Protein AF-A0A5E7WBK1-F1 (afdb_monomer_lite)

Sequence (244 aa):
MSELDLNQTSEKQAATFMGWGKLGALALAVSAPMFYLNGRAYHEGYLSYLKLEPSMFPLPATEYIGATAIGWFRVIVGWITNTFDSLGRNWLLAILSVFVLSLILGFAGFMSDRSGAHNKRNQKPKKSKGRTFFRSWQRAGLFLFIGSYGTFTILFLISALLALLIMPFRDAGREMARLDVKQGFIDAPVVTLKLPGSDEATEFRIIQCADKFCGLFANGRAHTVPVSAVTWAVSGIAGVKPGE

Structure (mmCIF, N/CA/C/O backbone):
data_AF-A0A5E7WBK1-F1
#
_entry.id   AF-A0A5E7WBK1-F1
#
loop_
_atom_site.group_PDB
_atom_site.id
_atom_site.type_symbol
_atom_site.label_atom_id
_atom_site.label_alt_id
_atom_site.label_comp_id
_atom_site.label_asym_id
_atom_site.label_entity_id
_atom_site.label_seq_id
_atom_site.pdbx_PDB_ins_code
_atom_site.Cartn_x
_atom_site.Cartn_y
_atom_site.Cartn_z
_atom_site.occupancy
_atom_site.B_iso_or_equiv
_atom_site.auth_seq_id
_atom_site.auth_comp_id
_atom_site.auth_asym_id
_atom_site.auth_atom_id
_atom_site.pdbx_PDB_model_num
ATOM 1 N N . MET A 1 1 ? -14.890 28.610 -48.489 1.00 55.47 1 MET A N 1
ATOM 2 C CA . MET A 1 1 ? -14.201 27.500 -47.799 1.00 55.47 1 MET A CA 1
ATOM 3 C C . MET A 1 1 ? -14.813 26.221 -48.346 1.00 55.47 1 MET A C 1
ATOM 5 O O . MET A 1 1 ? -16.032 26.120 -48.301 1.00 55.47 1 MET A O 1
ATOM 9 N N . SER A 1 2 ? -14.033 25.375 -49.025 1.00 68.44 2 SER A N 1
ATOM 10 C CA . SER A 1 2 ? -14.572 24.252 -49.812 1.00 68.44 2 SER A CA 1
ATOM 11 C C . SER A 1 2 ? -14.904 23.046 -48.918 1.00 68.44 2 SER A C 1
ATOM 13 O O . SER A 1 2 ? -14.244 22.856 -47.898 1.00 68.44 2 SER A O 1
ATOM 15 N N . GLU A 1 3 ? -15.900 22.222 -49.276 1.00 66.06 3 GLU A N 1
ATOM 16 C CA . GLU A 1 3 ? -16.235 20.971 -48.550 1.00 66.06 3 GLU A CA 1
ATOM 17 C C . GLU A 1 3 ? -15.021 20.043 -48.374 1.00 66.06 3 GLU A C 1
ATOM 19 O O . GLU A 1 3 ? -14.904 19.331 -47.376 1.00 66.06 3 GLU A O 1
ATOM 24 N N . LEU A 1 4 ? -14.085 20.097 -49.323 1.00 63.56 4 LEU A N 1
ATOM 25 C CA . LEU A 1 4 ? -12.837 19.342 -49.305 1.00 63.56 4 LEU A CA 1
ATOM 26 C C . LEU A 1 4 ? -11.928 19.755 -48.138 1.00 63.56 4 LEU A C 1
ATOM 28 O O . LEU A 1 4 ? -11.393 18.882 -47.459 1.00 63.56 4 LEU A O 1
ATOM 32 N N . ASP A 1 5 ? -11.822 21.053 -47.838 1.00 61.03 5 ASP A N 1
ATOM 33 C CA . ASP A 1 5 ? -11.024 21.553 -46.706 1.00 61.03 5 ASP A CA 1
ATOM 34 C C . ASP A 1 5 ? -11.636 21.167 -45.350 1.00 61.03 5 ASP A C 1
ATOM 36 O O . ASP A 1 5 ? -10.914 20.927 -44.377 1.00 61.03 5 ASP A O 1
ATOM 40 N N . LEU A 1 6 ? -12.969 21.086 -45.287 1.00 64.00 6 LEU A N 1
ATOM 41 C CA . LEU A 1 6 ? -13.732 20.764 -44.078 1.00 64.00 6 LEU A CA 1
ATOM 42 C C . LEU A 1 6 ? -13.633 19.269 -43.727 1.00 64.00 6 LEU A C 1
ATOM 44 O O . LEU A 1 6 ? -13.418 18.910 -42.568 1.00 64.00 6 LEU A O 1
ATOM 48 N N . ASN A 1 7 ? -13.674 18.393 -44.736 1.00 66.44 7 ASN A N 1
ATOM 49 C CA . ASN A 1 7 ? -13.436 16.959 -44.545 1.00 66.44 7 ASN A CA 1
ATOM 50 C C . ASN A 1 7 ? -11.979 16.658 -44.169 1.00 66.44 7 ASN A C 1
ATOM 52 O O . ASN A 1 7 ? -11.729 15.857 -43.269 1.00 66.44 7 ASN A O 1
ATOM 56 N N . GLN A 1 8 ? -11.009 17.350 -44.774 1.00 66.00 8 GLN A N 1
ATOM 57 C CA . GLN A 1 8 ? -9.590 17.125 -44.480 1.00 66.00 8 GLN A CA 1
ATOM 58 C C . GLN A 1 8 ? -9.181 17.593 -43.072 1.00 66.00 8 GLN A C 1
ATOM 60 O O . GLN A 1 8 ? -8.276 17.020 -42.458 1.00 66.00 8 GLN A O 1
ATOM 65 N N . THR A 1 9 ? -9.833 18.633 -42.540 1.00 68.56 9 THR A N 1
ATOM 66 C CA . THR A 1 9 ? -9.625 19.088 -41.154 1.00 68.56 9 THR A CA 1
ATOM 67 C C . THR A 1 9 ? -10.294 18.163 -40.138 1.00 68.56 9 THR A C 1
ATOM 69 O O . THR A 1 9 ? -9.674 17.854 -39.118 1.00 68.56 9 THR A O 1
ATOM 72 N N . SER A 1 10 ? -11.487 17.644 -40.447 1.00 69.38 10 SER A N 1
ATOM 73 C CA . SER A 1 10 ? -12.189 16.642 -39.631 1.00 69.38 10 SER A CA 1
ATOM 74 C C . SER A 1 10 ? -11.407 15.325 -39.512 1.00 69.38 10 SER A C 1
ATOM 76 O O . SER A 1 10 ? -11.164 14.847 -38.401 1.00 69.38 10 SER A O 1
ATOM 78 N N . GLU A 1 11 ? -10.895 14.782 -40.623 1.00 68.38 11 GLU A N 1
ATOM 79 C CA . GLU A 1 11 ? -10.081 13.556 -40.606 1.00 68.38 11 GLU A CA 1
ATOM 80 C C . GLU A 1 11 ? -8.778 13.723 -39.813 1.00 68.38 11 GLU A C 1
ATOM 82 O O . GLU A 1 11 ? -8.388 12.834 -39.050 1.00 68.38 11 GLU A O 1
ATOM 87 N N . LYS A 1 12 ? -8.111 14.881 -39.924 1.00 68.00 12 LYS A N 1
ATOM 88 C CA . LYS A 1 12 ? -6.903 15.179 -39.137 1.00 68.00 12 LYS A CA 1
ATOM 89 C C . LYS A 1 12 ? -7.203 15.313 -37.643 1.00 68.00 12 LYS A C 1
ATOM 91 O O . LYS A 1 12 ? -6.423 14.813 -36.828 1.00 68.00 12 LYS A O 1
ATOM 96 N N . GLN A 1 13 ? -8.316 15.943 -37.262 1.00 67.19 13 GLN A N 1
ATOM 97 C CA . GLN A 1 13 ? -8.747 16.009 -35.860 1.00 67.19 13 GLN A CA 1
ATOM 98 C C . GLN A 1 13 ? -9.101 14.623 -35.307 1.00 67.19 13 GLN A C 1
ATOM 100 O O . GLN A 1 13 ? -8.651 14.284 -34.212 1.00 67.19 13 GLN A O 1
ATOM 105 N N . ALA A 1 14 ? -9.815 13.793 -36.072 1.00 61.94 14 ALA A N 1
ATOM 106 C CA . ALA A 1 14 ? -10.166 12.429 -35.679 1.00 61.94 14 ALA A CA 1
ATOM 107 C C . ALA A 1 14 ? -8.926 11.528 -35.525 1.00 61.94 14 ALA A C 1
ATOM 109 O O . ALA A 1 14 ? -8.803 10.807 -34.533 1.00 61.94 14 ALA A O 1
ATOM 110 N N . ALA A 1 15 ? -7.961 11.615 -36.448 1.00 65.12 15 ALA A N 1
ATOM 111 C CA . ALA A 1 15 ? -6.699 10.878 -36.363 1.00 65.12 15 ALA A CA 1
ATOM 112 C C . ALA A 1 15 ? -5.850 11.313 -35.156 1.00 65.12 15 ALA A C 1
ATOM 114 O O . ALA A 1 15 ? -5.261 10.473 -34.472 1.00 65.12 15 ALA A O 1
ATOM 115 N N . THR A 1 16 ? -5.832 12.615 -34.852 1.00 67.88 16 THR A N 1
ATOM 116 C CA . THR A 1 16 ? -5.133 13.152 -33.678 1.00 67.88 16 THR A CA 1
ATOM 117 C C . THR A 1 16 ? -5.808 12.665 -32.395 1.00 67.88 16 THR A C 1
ATOM 119 O O . THR A 1 16 ? -5.143 12.081 -31.545 1.00 67.88 16 THR A O 1
ATOM 122 N N . PHE A 1 17 ? -7.133 12.786 -32.277 1.00 67.06 17 PHE A N 1
ATOM 123 C CA . PHE A 1 17 ? -7.889 12.312 -31.113 1.00 67.06 17 PHE A CA 1
ATOM 124 C C . PHE A 1 17 ? -7.725 10.801 -30.883 1.00 67.06 17 PHE A C 1
ATOM 126 O O . PHE A 1 17 ? -7.477 10.363 -29.759 1.00 67.06 17 PHE A O 1
ATOM 133 N N . MET A 1 18 ? -7.760 9.996 -31.950 1.00 69.38 18 MET A N 1
ATOM 134 C CA . MET A 1 18 ? -7.515 8.553 -31.870 1.00 69.38 18 MET A CA 1
ATOM 135 C C . MET A 1 18 ? -6.066 8.233 -31.450 1.00 69.38 18 MET A C 1
ATOM 137 O O . MET A 1 18 ? -5.836 7.263 -30.725 1.00 69.38 18 MET A O 1
ATOM 141 N N . GLY A 1 19 ? -5.088 9.057 -31.844 1.00 72.00 19 GLY A N 1
ATOM 142 C CA . GLY A 1 19 ? -3.700 8.969 -31.378 1.00 72.00 19 GLY A CA 1
ATOM 143 C C . GLY A 1 19 ? -3.550 9.249 -29.879 1.00 72.00 19 GLY A C 1
ATOM 144 O O . GLY A 1 19 ? -2.912 8.471 -29.168 1.00 72.00 19 GLY A O 1
ATOM 145 N N . TRP A 1 20 ? -4.202 10.300 -29.374 1.00 74.44 20 TRP A N 1
ATOM 146 C CA . TRP A 1 20 ? -4.232 10.625 -27.942 1.00 74.44 20 TRP A CA 1
ATOM 147 C C . TRP A 1 20 ? -4.966 9.560 -27.120 1.00 74.44 20 TRP A C 1
ATOM 149 O O . TRP A 1 20 ? -4.493 9.185 -26.049 1.00 74.44 20 TRP A O 1
ATOM 159 N N . GLY A 1 21 ? -6.063 9.001 -27.640 1.00 76.44 21 GLY A N 1
ATOM 160 C CA . GLY A 1 21 ? -6.780 7.894 -27.001 1.00 76.44 21 GLY A CA 1
ATOM 161 C C . GLY A 1 21 ? -5.917 6.636 -26.848 1.00 76.44 21 GLY A C 1
ATOM 162 O O . GLY A 1 21 ? -5.901 6.021 -25.783 1.00 76.44 21 GLY A O 1
ATOM 163 N N . LYS A 1 22 ? -5.125 6.287 -27.872 1.00 78.25 22 LYS A N 1
ATOM 164 C CA . LYS A 1 22 ? -4.173 5.163 -27.810 1.00 78.25 22 LYS A CA 1
ATOM 165 C C . LYS A 1 22 ? -3.039 5.413 -26.813 1.00 78.25 22 LYS A C 1
ATOM 167 O O . LYS A 1 22 ? -2.678 4.500 -26.075 1.00 78.25 22 LYS A O 1
ATOM 172 N N . LEU A 1 23 ? -2.505 6.636 -26.759 1.00 76.81 23 LEU A N 1
ATOM 173 C CA . LEU A 1 23 ? -1.488 7.021 -25.772 1.00 76.81 23 LEU A CA 1
ATOM 174 C C . LEU A 1 23 ? -2.037 6.984 -24.340 1.00 76.81 23 LEU A C 1
ATOM 176 O O . LEU A 1 23 ? -1.366 6.471 -23.449 1.00 76.81 23 LEU A O 1
ATOM 180 N N . GLY A 1 24 ? -3.267 7.455 -24.126 1.00 77.06 24 GLY A N 1
ATOM 181 C CA . GLY A 1 24 ? -3.947 7.374 -22.833 1.00 77.06 24 GLY A CA 1
ATOM 182 C C . GLY A 1 24 ? -4.186 5.930 -22.388 1.00 77.06 24 GLY A C 1
ATOM 183 O O . GLY A 1 24 ? -3.869 5.574 -21.256 1.00 77.06 24 GLY A O 1
ATOM 184 N N . ALA A 1 25 ? -4.662 5.067 -23.291 1.00 80.38 25 ALA A N 1
ATOM 185 C CA . ALA A 1 25 ? -4.849 3.645 -23.006 1.00 80.38 25 ALA A CA 1
ATOM 186 C C . ALA A 1 25 ? -3.523 2.939 -22.676 1.00 80.38 25 ALA A C 1
ATOM 188 O O . ALA A 1 25 ? -3.465 2.151 -21.734 1.00 80.38 25 ALA A O 1
ATOM 189 N N . LEU A 1 26 ? -2.444 3.255 -23.400 1.00 75.94 26 LEU A N 1
ATOM 190 C CA . LEU A 1 26 ? -1.109 2.730 -23.111 1.00 75.94 26 LEU A CA 1
ATOM 191 C C . LEU A 1 26 ? -0.600 3.206 -21.743 1.00 75.94 26 LEU A C 1
ATOM 193 O O . LEU A 1 26 ? -0.095 2.403 -20.962 1.00 75.94 26 LEU A O 1
ATOM 197 N N . ALA A 1 27 ? -0.774 4.490 -21.422 1.00 75.38 27 ALA A N 1
ATOM 198 C CA . ALA A 1 27 ? -0.400 5.042 -20.124 1.00 75.38 27 ALA A CA 1
ATOM 199 C C . ALA A 1 27 ? -1.183 4.380 -18.977 1.00 75.38 27 ALA A C 1
ATOM 201 O O . ALA A 1 27 ? -0.601 4.050 -17.944 1.00 75.38 27 ALA A O 1
ATOM 202 N N . LEU A 1 28 ? -2.477 4.110 -19.165 1.00 76.94 28 LEU A N 1
ATOM 203 C CA . LEU A 1 28 ? -3.294 3.377 -18.194 1.00 76.94 28 LEU A CA 1
ATOM 204 C C . LEU A 1 28 ? -2.843 1.921 -18.046 1.00 76.94 28 LEU A C 1
ATOM 206 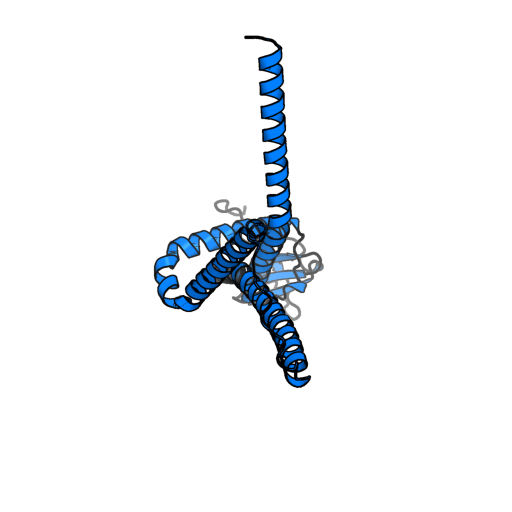O O . LEU A 1 28 ? -2.689 1.441 -16.927 1.00 76.94 28 LEU A O 1
ATOM 210 N N . ALA A 1 29 ? -2.557 1.235 -19.153 1.00 80.56 29 ALA A N 1
ATOM 211 C CA . ALA A 1 29 ? -2.098 -0.152 -19.130 1.00 80.56 29 ALA A CA 1
ATOM 212 C C . ALA A 1 29 ? -0.751 -0.313 -18.404 1.00 80.56 29 ALA A C 1
ATOM 214 O O . ALA A 1 29 ? -0.556 -1.279 -17.670 1.00 80.56 29 ALA A O 1
ATOM 215 N N . VAL A 1 30 ? 0.164 0.646 -18.570 1.00 78.31 30 VAL A N 1
ATOM 216 C CA . VAL A 1 30 ? 1.472 0.641 -17.892 1.00 78.31 30 VAL A CA 1
ATOM 217 C C . VAL A 1 30 ? 1.363 1.101 -16.435 1.00 78.31 30 VAL A C 1
ATOM 219 O O . VAL A 1 30 ? 2.095 0.610 -15.577 1.00 78.31 30 VAL A O 1
ATOM 222 N N . SER A 1 31 ? 0.448 2.021 -16.124 1.00 80.25 31 SER A N 1
ATOM 223 C CA . SER A 1 31 ? 0.288 2.541 -14.762 1.00 80.25 31 SER A CA 1
ATOM 224 C C . SER A 1 31 ? -0.534 1.627 -13.855 1.00 80.25 31 SER A C 1
ATOM 226 O O . SER A 1 31 ? -0.247 1.575 -12.664 1.00 80.25 31 SER A O 1
ATOM 228 N N . ALA A 1 32 ? -1.489 0.849 -14.369 1.00 83.00 32 ALA A N 1
ATOM 229 C CA . ALA A 1 32 ? -2.334 -0.013 -13.536 1.00 83.00 32 ALA A CA 1
ATOM 230 C C . ALA A 1 32 ? -1.541 -1.004 -12.647 1.00 83.00 32 ALA A C 1
ATOM 232 O O . ALA A 1 32 ? -1.808 -1.044 -11.442 1.00 83.00 32 ALA A O 1
ATOM 233 N N . PRO A 1 33 ? -0.520 -1.735 -13.147 1.00 85.12 33 PRO A N 1
ATOM 234 C CA . PRO A 1 33 ? 0.321 -2.582 -12.296 1.00 85.12 33 PRO A CA 1
ATOM 235 C C . PRO A 1 33 ? 1.062 -1.791 -11.214 1.00 85.12 33 PRO A C 1
ATOM 237 O O . PRO A 1 33 ? 1.187 -2.250 -10.082 1.00 85.12 33 PRO A O 1
ATOM 240 N N . MET A 1 34 ? 1.521 -0.583 -11.544 1.00 84.62 34 MET A N 1
ATOM 241 C CA . MET A 1 34 ? 2.225 0.298 -10.608 1.00 84.62 34 MET A CA 1
ATOM 242 C C . MET A 1 34 ? 1.286 0.787 -9.511 1.00 84.62 34 MET A C 1
ATOM 244 O O . MET A 1 34 ? 1.641 0.774 -8.336 1.00 84.62 34 MET A O 1
ATOM 248 N N . PHE A 1 35 ? 0.060 1.159 -9.882 1.00 85.62 35 PHE A N 1
ATOM 249 C CA . PHE A 1 35 ? -0.962 1.546 -8.924 1.00 85.62 35 PHE A CA 1
ATOM 250 C C . PHE A 1 35 ? -1.278 0.394 -7.980 1.00 85.62 35 PHE A C 1
ATOM 252 O O . PHE A 1 35 ? -1.274 0.597 -6.772 1.00 85.62 35 PHE A O 1
ATOM 259 N N . TYR A 1 36 ? -1.474 -0.813 -8.504 1.00 89.00 36 TYR A N 1
ATOM 260 C CA . TYR A 1 36 ? -1.705 -1.994 -7.680 1.00 89.00 36 TYR A CA 1
ATOM 261 C C . TYR A 1 36 ? -0.549 -2.259 -6.702 1.00 89.00 36 TYR A C 1
ATOM 263 O O . TYR A 1 36 ? -0.781 -2.427 -5.505 1.00 89.00 36 TYR A O 1
ATOM 271 N N . LEU A 1 37 ? 0.699 -2.254 -7.186 1.00 89.50 37 LEU A N 1
ATOM 272 C CA . LEU A 1 37 ? 1.878 -2.496 -6.348 1.00 89.50 37 LEU A CA 1
ATOM 273 C C . LEU A 1 37 ? 2.032 -1.442 -5.250 1.00 89.50 37 LEU A C 1
ATOM 275 O O . LEU A 1 37 ? 2.311 -1.798 -4.109 1.00 89.50 37 LEU A O 1
ATOM 279 N N . ASN A 1 38 ? 1.807 -0.170 -5.570 1.00 90.94 38 ASN A N 1
ATOM 280 C CA . ASN A 1 38 ? 1.922 0.923 -4.609 1.00 90.94 38 ASN A CA 1
ATOM 281 C C . ASN A 1 38 ? 0.853 0.839 -3.512 1.00 90.94 38 ASN A C 1
ATOM 283 O O . ASN A 1 38 ? 1.167 1.001 -2.334 1.00 90.94 38 ASN A O 1
ATOM 287 N N . GLY A 1 39 ? -0.395 0.537 -3.877 1.00 89.38 39 GLY A N 1
ATOM 288 C CA . GLY A 1 39 ? -1.492 0.369 -2.919 1.00 89.38 39 GLY A CA 1
ATOM 289 C C . GLY A 1 39 ? -1.283 -0.839 -2.028 1.00 89.38 39 GLY A C 1
ATOM 290 O O . GLY A 1 39 ? -1.447 -0.756 -0.811 1.00 89.38 39 GLY A O 1
ATOM 291 N N . ARG A 1 40 ? -0.825 -1.945 -2.618 1.00 92.56 40 ARG A N 1
ATOM 292 C CA . ARG A 1 40 ? -0.436 -3.138 -1.870 1.00 92.56 40 ARG A CA 1
ATOM 293 C C . ARG A 1 40 ? 0.713 -2.854 -0.907 1.00 92.56 40 ARG A C 1
ATOM 295 O O . ARG A 1 40 ? 0.634 -3.247 0.250 1.00 92.56 40 ARG A O 1
ATOM 302 N N . ALA A 1 41 ? 1.745 -2.145 -1.350 1.00 92.19 41 ALA A N 1
ATOM 303 C CA . ALA A 1 41 ? 2.882 -1.776 -0.513 1.00 92.19 41 ALA A CA 1
ATOM 304 C C . ALA A 1 41 ? 2.473 -0.883 0.661 1.00 92.19 41 ALA A C 1
ATOM 306 O O . ALA A 1 41 ? 2.924 -1.104 1.785 1.00 92.19 41 ALA A O 1
ATOM 307 N N . TYR A 1 42 ? 1.604 0.099 0.407 1.00 93.25 42 TYR A N 1
ATOM 308 C CA . TYR A 1 42 ? 1.024 0.953 1.439 1.00 93.25 42 TYR A CA 1
ATOM 309 C C . TYR A 1 42 ? 0.255 0.129 2.476 1.00 93.25 42 TYR A C 1
ATOM 311 O O . TYR A 1 42 ? 0.525 0.233 3.672 1.00 93.25 42 TYR A O 1
ATOM 319 N N . HIS A 1 43 ? -0.633 -0.749 2.009 1.00 94.25 43 HIS A N 1
ATOM 320 C CA . HIS A 1 43 ? -1.439 -1.632 2.850 1.00 94.25 43 HIS A CA 1
ATOM 321 C C . HIS A 1 43 ? -0.592 -2.587 3.704 1.00 94.25 43 HIS A C 1
ATOM 323 O O . HIS A 1 43 ? -0.731 -2.653 4.925 1.00 94.25 43 HIS A O 1
ATOM 329 N N . GLU A 1 44 ? 0.361 -3.286 3.085 1.00 93.75 44 GLU A N 1
ATOM 330 C CA . GLU A 1 44 ? 1.292 -4.171 3.793 1.00 93.75 44 GLU A CA 1
ATOM 331 C C . GLU A 1 44 ? 2.160 -3.390 4.791 1.00 93.75 44 GLU A C 1
ATOM 333 O O . GLU A 1 44 ? 2.446 -3.871 5.887 1.00 93.75 44 GLU A O 1
ATOM 338 N N . GLY A 1 45 ? 2.567 -2.167 4.438 1.00 92.06 45 GLY A N 1
ATOM 339 C CA . GLY A 1 45 ? 3.256 -1.245 5.334 1.00 92.06 45 GLY A CA 1
ATOM 340 C C . GLY A 1 45 ? 2.441 -0.953 6.590 1.00 92.06 45 GLY A C 1
ATOM 341 O O . GLY A 1 45 ? 2.951 -1.146 7.697 1.00 92.06 45 GLY A O 1
ATOM 342 N N . TYR A 1 46 ? 1.176 -0.576 6.407 1.00 94.62 46 TYR A N 1
ATOM 343 C CA . TYR A 1 46 ? 0.222 -0.288 7.475 1.00 94.62 46 TYR A CA 1
ATOM 344 C C . TYR A 1 46 ? 0.057 -1.474 8.437 1.00 94.62 46 TYR A C 1
ATOM 346 O O . TYR A 1 46 ? 0.336 -1.355 9.633 1.00 94.62 46 TYR A O 1
ATOM 354 N N . LEU A 1 47 ? -0.276 -2.659 7.914 1.00 94.44 47 LEU A N 1
ATOM 355 C CA . LEU A 1 47 ? -0.451 -3.870 8.727 1.00 94.44 47 LEU A CA 1
ATOM 356 C C . LEU A 1 47 ? 0.847 -4.321 9.410 1.00 94.44 47 LEU A C 1
ATOM 358 O O . LEU A 1 47 ? 0.828 -4.735 10.572 1.00 94.44 47 LEU A O 1
ATOM 362 N N . SER A 1 48 ? 1.996 -4.176 8.736 1.00 93.94 48 SER A N 1
ATOM 363 C CA . SER A 1 48 ? 3.294 -4.569 9.300 1.00 93.94 48 SER A CA 1
ATOM 364 C C . SER A 1 48 ? 3.671 -3.776 10.552 1.00 93.94 48 SER A C 1
ATOM 366 O O . SER A 1 48 ? 4.344 -4.312 11.438 1.00 93.94 48 SER A O 1
ATOM 368 N N . TYR A 1 49 ? 3.241 -2.513 10.643 1.00 93.75 49 TYR A N 1
ATOM 369 C CA . TYR A 1 49 ? 3.442 -1.697 11.839 1.00 93.75 49 TYR A CA 1
ATOM 370 C C . TYR A 1 49 ? 2.635 -2.243 13.021 1.00 93.75 49 TYR A C 1
ATOM 372 O O . TYR A 1 49 ? 3.162 -2.377 14.124 1.00 93.75 49 TYR A O 1
ATOM 380 N N . LEU A 1 50 ? 1.392 -2.651 12.760 1.00 93.56 50 LEU A N 1
ATOM 381 C CA . LEU A 1 50 ? 0.462 -3.214 13.741 1.00 93.56 50 LEU A CA 1
ATOM 382 C C . LEU A 1 50 ? 0.772 -4.672 14.112 1.00 93.56 50 LEU A C 1
ATOM 384 O O . LEU A 1 50 ? 0.068 -5.251 14.932 1.00 93.56 50 LEU A O 1
ATOM 388 N N . LYS A 1 51 ? 1.822 -5.269 13.527 1.00 93.88 51 LYS A N 1
ATOM 389 C CA . LYS A 1 51 ? 2.163 -6.697 13.668 1.00 93.88 51 LYS A CA 1
ATOM 390 C C . LYS A 1 51 ? 1.026 -7.630 13.234 1.00 93.88 51 LYS A C 1
ATOM 392 O O . LYS A 1 51 ? 0.946 -8.761 13.704 1.00 93.88 51 LYS A O 1
ATOM 397 N N . LEU A 1 52 ? 0.176 -7.160 12.323 1.00 92.56 52 LEU A N 1
ATOM 398 C CA . LEU A 1 52 ? -0.845 -7.967 11.672 1.00 92.56 52 LEU A CA 1
ATOM 399 C C . LEU A 1 52 ? -0.245 -8.613 10.424 1.00 92.56 52 LEU A C 1
ATOM 401 O O . LEU A 1 52 ? 0.456 -7.959 9.650 1.00 92.56 52 LEU A O 1
ATOM 405 N N . GLU A 1 53 ? -0.516 -9.900 10.237 1.00 92.31 53 GLU A N 1
ATOM 406 C CA . GLU A 1 53 ? -0.012 -10.656 9.096 1.00 92.31 53 GLU A CA 1
ATOM 407 C C . GLU A 1 53 ? -0.790 -10.251 7.828 1.00 92.31 53 GLU A C 1
ATOM 409 O O . GLU A 1 53 ? -1.999 -10.491 7.763 1.00 92.31 53 GLU A O 1
ATOM 414 N N . PRO A 1 54 ? -0.152 -9.663 6.795 1.00 89.56 54 PRO A N 1
ATOM 415 C CA . PRO A 1 54 ? -0.882 -9.126 5.643 1.00 89.56 54 PRO A CA 1
ATOM 416 C C . PRO A 1 54 ? -1.680 -10.174 4.864 1.00 89.56 54 PRO A C 1
ATOM 418 O O . PRO A 1 54 ? -2.709 -9.858 4.273 1.00 89.56 54 PRO A O 1
ATOM 421 N N . SER A 1 55 ? -1.237 -11.434 4.890 1.00 89.50 55 SER A N 1
ATOM 422 C CA . SER A 1 55 ? -1.938 -12.543 4.234 1.00 89.50 55 SER A CA 1
ATOM 423 C C . SER A 1 55 ? -3.288 -12.886 4.878 1.00 89.50 55 SER A C 1
ATOM 425 O O . SER A 1 55 ? -4.131 -13.490 4.218 1.00 89.50 55 SER A O 1
ATOM 427 N N . MET A 1 56 ? -3.523 -12.480 6.133 1.00 89.56 56 MET A N 1
ATOM 428 C CA . MET A 1 56 ? -4.818 -12.636 6.807 1.00 89.56 56 MET A CA 1
ATOM 429 C C . MET A 1 56 ? -5.830 -11.558 6.402 1.00 89.56 56 MET A C 1
ATOM 431 O O . MET A 1 56 ? -7.030 -11.765 6.575 1.00 89.56 56 MET A O 1
ATOM 435 N N . PHE A 1 57 ? -5.351 -10.443 5.838 1.00 92.50 57 PHE A N 1
ATOM 436 C CA . PHE A 1 57 ? -6.154 -9.277 5.467 1.00 92.50 57 PHE A CA 1
ATOM 437 C C . PHE A 1 57 ? -5.913 -8.860 4.004 1.00 92.50 57 PHE A C 1
ATOM 439 O O . PHE A 1 57 ? -5.440 -7.744 3.742 1.00 92.50 57 PHE A O 1
ATOM 446 N N . PRO A 1 58 ? -6.181 -9.754 3.030 1.00 89.56 58 PRO A N 1
ATOM 447 C CA . PRO A 1 58 ? -6.066 -9.406 1.622 1.00 89.56 58 PRO A CA 1
ATOM 448 C C . PRO A 1 58 ? -7.139 -8.380 1.251 1.00 89.56 58 PRO A C 1
ATOM 450 O O . PRO A 1 58 ? -8.294 -8.521 1.646 1.00 89.56 58 PRO A O 1
ATOM 453 N N . LEU A 1 59 ? -6.763 -7.376 0.459 1.00 86.75 59 LEU A N 1
ATOM 454 C CA . LEU A 1 59 ? -7.729 -6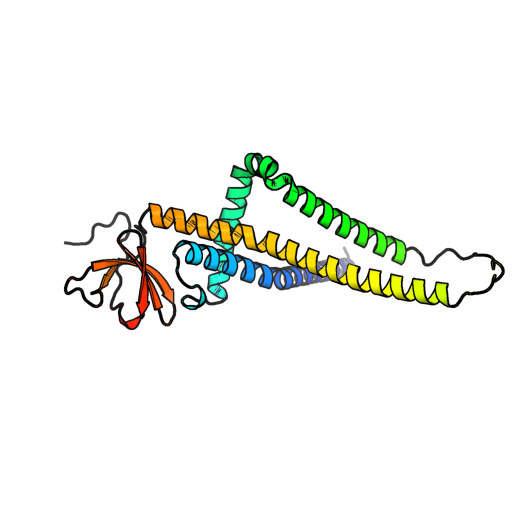.452 -0.128 1.00 86.75 59 LEU A CA 1
ATOM 455 C C . LEU A 1 59 ? -8.077 -6.883 -1.556 1.00 86.75 59 LEU A C 1
ATOM 457 O O . LEU A 1 59 ? -7.211 -7.403 -2.271 1.00 86.75 59 LEU A O 1
ATOM 461 N N . PRO A 1 60 ? -9.313 -6.643 -2.021 1.00 86.19 60 PRO A N 1
ATOM 462 C CA . PRO A 1 60 ? -9.624 -6.758 -3.435 1.00 86.19 60 PRO A CA 1
ATOM 463 C C . PRO A 1 60 ? -8.847 -5.704 -4.240 1.00 86.19 60 PRO A C 1
ATOM 465 O O . PRO A 1 60 ? -8.504 -4.626 -3.750 1.00 86.19 60 PRO A O 1
ATOM 468 N N . ALA A 1 61 ? -8.592 -5.996 -5.519 1.00 80.62 61 ALA A N 1
ATOM 469 C CA . ALA A 1 61 ? -7.813 -5.123 -6.405 1.00 80.62 61 ALA A CA 1
ATOM 470 C C . ALA A 1 61 ? -8.343 -3.677 -6.466 1.00 80.62 61 ALA A C 1
ATOM 472 O O . ALA A 1 61 ? -7.562 -2.734 -6.577 1.00 80.62 61 ALA A O 1
ATOM 473 N N . THR A 1 62 ? -9.660 -3.502 -6.357 1.00 82.56 62 THR A N 1
ATOM 474 C CA . THR A 1 62 ? -10.335 -2.199 -6.347 1.00 82.56 62 THR A CA 1
ATOM 475 C C . THR A 1 62 ? -10.012 -1.371 -5.105 1.00 82.56 62 THR A C 1
ATOM 477 O O . THR A 1 62 ? -9.840 -0.160 -5.212 1.00 82.56 62 THR A O 1
ATOM 480 N N . GLU A 1 63 ? -9.873 -1.999 -3.938 1.00 83.50 63 GLU A N 1
ATOM 481 C CA . GLU A 1 63 ? -9.537 -1.303 -2.690 1.00 83.50 63 GLU A CA 1
ATOM 482 C C . GLU A 1 63 ? -8.064 -0.900 -2.641 1.00 83.50 63 GLU A C 1
ATOM 484 O O . GLU A 1 63 ? -7.733 0.172 -2.126 1.00 83.50 63 GLU A O 1
ATOM 489 N N . TYR A 1 64 ? -7.181 -1.678 -3.280 1.00 83.50 64 TYR A N 1
ATOM 490 C CA . TYR A 1 64 ? -5.793 -1.255 -3.452 1.00 83.50 64 TYR A CA 1
ATOM 491 C C . TYR A 1 64 ? -5.683 0.060 -4.225 1.00 83.50 64 TYR A C 1
ATOM 493 O O . TYR A 1 64 ? -4.826 0.862 -3.882 1.00 83.50 64 TYR A O 1
ATOM 501 N N . ILE A 1 65 ? -6.565 0.348 -5.190 1.00 80.50 65 ILE A N 1
ATOM 502 C CA . ILE A 1 65 ? -6.558 1.638 -5.908 1.00 80.50 65 ILE A CA 1
ATOM 503 C C . ILE A 1 65 ? -6.833 2.807 -4.948 1.00 80.50 65 ILE A C 1
ATOM 505 O O . ILE A 1 65 ? -6.165 3.841 -5.029 1.00 80.50 65 ILE A O 1
ATOM 509 N N . GLY A 1 66 ? -7.772 2.640 -4.012 1.00 80.75 66 GLY A N 1
ATOM 510 C CA . GLY A 1 66 ? -8.047 3.634 -2.971 1.00 80.75 66 GLY A CA 1
ATOM 511 C C . GLY A 1 66 ? -6.842 3.846 -2.053 1.00 80.75 66 GLY A C 1
ATOM 512 O O . GLY A 1 66 ? -6.401 4.981 -1.850 1.00 80.75 66 GLY A O 1
ATOM 513 N N . ALA A 1 67 ? -6.240 2.751 -1.581 1.00 80.62 67 ALA A N 1
ATOM 514 C CA . ALA A 1 67 ? -5.013 2.785 -0.785 1.00 80.62 67 ALA A CA 1
ATOM 515 C C . ALA A 1 67 ? -3.852 3.473 -1.530 1.00 80.62 67 ALA A C 1
ATOM 517 O O . ALA A 1 67 ? -3.095 4.241 -0.937 1.00 80.62 67 ALA A O 1
ATOM 518 N N . THR A 1 68 ? -3.741 3.269 -2.844 1.00 85.38 68 THR A N 1
ATOM 519 C CA . THR A 1 68 ? -2.747 3.927 -3.701 1.00 85.38 68 THR A CA 1
ATOM 520 C C . THR A 1 68 ? -2.925 5.432 -3.752 1.00 85.38 68 THR A C 1
ATOM 522 O O . THR A 1 68 ? -1.932 6.153 -3.679 1.00 85.38 68 THR A O 1
ATOM 525 N N . ALA A 1 69 ? -4.160 5.925 -3.874 1.00 84.44 69 ALA A N 1
ATOM 526 C CA . ALA A 1 69 ? -4.430 7.360 -3.898 1.00 84.44 69 ALA A CA 1
ATOM 527 C C . ALA A 1 69 ? -4.004 8.030 -2.580 1.00 84.44 69 ALA A C 1
ATOM 529 O O . ALA A 1 69 ? -3.300 9.043 -2.596 1.00 84.44 69 ALA A O 1
ATOM 530 N N . ILE A 1 70 ? -4.349 7.413 -1.443 1.00 83.88 70 ILE A N 1
ATOM 531 C CA . ILE A 1 70 ? -3.926 7.870 -0.110 1.00 83.88 70 ILE A CA 1
ATOM 532 C C . ILE A 1 70 ? -2.398 7.827 0.007 1.00 83.88 70 ILE A C 1
ATOM 534 O O . ILE A 1 70 ? -1.774 8.801 0.436 1.00 83.88 70 ILE A O 1
ATOM 538 N N . GLY A 1 71 ? -1.787 6.717 -0.414 1.00 79.69 71 GLY A N 1
ATOM 539 C CA . GLY A 1 71 ? -0.341 6.535 -0.414 1.00 79.69 71 GLY A CA 1
ATOM 540 C C . GLY A 1 71 ? 0.378 7.613 -1.223 1.00 79.69 71 GLY A C 1
ATOM 541 O O . GLY A 1 71 ? 1.307 8.234 -0.714 1.00 79.69 71 GLY A O 1
ATOM 542 N N . TRP A 1 72 ? -0.088 7.912 -2.439 1.00 84.81 72 TRP A N 1
ATOM 543 C CA . TRP A 1 72 ? 0.479 8.971 -3.276 1.00 84.81 72 TRP A CA 1
ATOM 544 C C . TRP A 1 72 ? 0.373 10.336 -2.616 1.00 84.81 72 TRP A C 1
ATOM 546 O O . TRP A 1 72 ? 1.364 11.060 -2.581 1.00 84.81 72 TRP A O 1
ATOM 556 N N . PHE A 1 73 ? -0.788 10.680 -2.054 1.00 83.94 73 PHE A N 1
ATOM 557 C CA . PHE A 1 73 ? -0.958 11.951 -1.354 1.00 83.94 73 PHE A CA 1
ATOM 558 C C . PHE A 1 73 ? 0.041 12.086 -0.198 1.00 83.94 73 PHE A C 1
ATOM 560 O O . PHE A 1 73 ? 0.721 13.103 -0.077 1.00 83.94 73 PHE A O 1
ATOM 567 N N . ARG A 1 74 ? 0.202 11.034 0.614 1.00 81.69 74 ARG A N 1
ATOM 568 C CA . ARG A 1 74 ? 1.148 11.018 1.740 1.00 81.69 74 ARG A CA 1
ATOM 569 C C . ARG A 1 74 ? 2.603 11.076 1.293 1.00 81.69 74 ARG A C 1
ATOM 571 O O . ARG A 1 74 ? 3.379 11.805 1.903 1.00 81.69 74 ARG A O 1
ATOM 578 N N . VAL A 1 75 ? 2.972 10.349 0.240 1.00 80.38 75 VAL A N 1
ATOM 579 C CA . VAL A 1 75 ? 4.326 10.394 -0.325 1.00 80.38 75 VAL A CA 1
ATOM 580 C C . VAL A 1 75 ? 4.615 11.784 -0.881 1.00 80.38 75 VAL A C 1
ATOM 582 O O . VAL A 1 75 ? 5.662 12.333 -0.570 1.00 80.38 75 VAL A O 1
ATOM 585 N N . ILE A 1 76 ? 3.691 12.391 -1.632 1.00 80.38 76 ILE A N 1
ATOM 586 C CA . ILE A 1 76 ? 3.858 13.741 -2.190 1.00 80.38 76 ILE A CA 1
ATOM 587 C C . ILE A 1 76 ? 3.991 14.774 -1.073 1.00 80.38 76 ILE A C 1
ATOM 589 O O . ILE A 1 76 ? 4.932 15.561 -1.093 1.00 80.38 76 ILE A O 1
ATOM 593 N N . VAL A 1 77 ? 3.095 14.758 -0.082 1.00 79.44 77 VAL A N 1
ATOM 594 C CA . VAL A 1 77 ? 3.168 15.677 1.062 1.00 79.44 77 VAL A CA 1
ATOM 595 C C . VAL A 1 77 ? 4.470 15.465 1.827 1.00 79.44 77 VAL A C 1
ATOM 597 O O . VAL A 1 77 ? 5.181 16.431 2.064 1.00 79.44 77 VAL A O 1
ATOM 600 N N . GLY A 1 78 ? 4.827 14.218 2.143 1.00 72.19 78 GLY A N 1
ATOM 601 C CA . GLY A 1 78 ? 6.066 13.888 2.844 1.00 72.19 78 GLY A CA 1
ATOM 602 C C . GLY A 1 78 ? 7.315 14.295 2.065 1.00 72.19 78 GLY A C 1
ATOM 603 O O . GLY A 1 78 ? 8.267 14.786 2.660 1.00 72.19 78 GLY A O 1
ATOM 604 N N . TRP A 1 79 ? 7.308 14.157 0.737 1.00 70.62 79 TRP A N 1
ATOM 605 C CA . TRP A 1 79 ? 8.350 14.713 -0.117 1.00 70.62 79 TRP A CA 1
ATOM 606 C C . TRP A 1 79 ? 8.363 16.230 0.008 1.00 70.62 79 TRP A C 1
ATOM 608 O O . TRP A 1 79 ? 9.373 16.768 0.431 1.00 70.62 79 TRP A O 1
ATOM 618 N N . ILE A 1 80 ? 7.270 16.938 -0.267 1.00 72.44 80 ILE A N 1
ATOM 619 C CA . ILE A 1 80 ? 7.233 18.410 -0.220 1.00 72.44 80 ILE A CA 1
ATOM 620 C C . ILE A 1 80 ? 7.701 18.949 1.141 1.00 72.44 80 ILE A C 1
ATOM 622 O O . ILE A 1 80 ? 8.483 19.896 1.181 1.00 72.44 80 ILE A O 1
ATOM 626 N N . THR A 1 81 ? 7.289 18.328 2.248 1.00 70.25 81 THR A N 1
ATOM 627 C CA . THR A 1 81 ? 7.656 18.775 3.597 1.00 70.25 81 THR A CA 1
ATOM 628 C C . THR A 1 81 ? 9.071 18.371 4.001 1.00 70.25 81 THR A C 1
ATOM 630 O O . THR A 1 81 ? 9.723 19.126 4.714 1.00 70.25 81 THR A O 1
ATOM 633 N N . ASN A 1 82 ? 9.576 17.219 3.539 1.00 64.19 82 ASN A N 1
ATOM 634 C CA . ASN A 1 82 ? 10.877 16.680 3.956 1.00 64.19 82 ASN A CA 1
ATOM 635 C C . ASN A 1 82 ? 11.955 16.741 2.859 1.00 64.19 82 ASN A C 1
ATOM 637 O O . ASN A 1 82 ? 13.046 16.214 3.069 1.00 64.19 82 ASN A O 1
ATOM 641 N N . THR A 1 83 ? 11.703 17.353 1.693 1.00 56.66 83 THR A N 1
ATOM 642 C CA . THR A 1 83 ? 12.658 17.384 0.560 1.00 56.66 83 THR A CA 1
ATOM 643 C C . THR A 1 83 ? 13.985 18.002 0.992 1.00 56.66 83 THR A C 1
ATOM 645 O O . THR A 1 83 ? 15.040 17.476 0.644 1.00 56.66 83 THR A O 1
ATOM 648 N N . PHE A 1 84 ? 13.955 19.051 1.818 1.00 52.56 84 PHE A N 1
ATOM 649 C CA . PHE A 1 84 ? 15.171 19.704 2.305 1.00 52.56 84 PHE A CA 1
ATOM 650 C C . PHE A 1 84 ? 15.928 18.874 3.360 1.00 52.56 84 PHE A C 1
ATOM 652 O O . PHE A 1 84 ? 17.156 18.833 3.321 1.00 52.56 84 PHE A O 1
ATOM 659 N N . ASP A 1 85 ? 15.231 18.118 4.214 1.00 53.66 85 ASP A N 1
ATOM 660 C CA . ASP A 1 85 ? 15.854 17.262 5.242 1.00 53.66 85 ASP A CA 1
ATOM 661 C C . ASP A 1 85 ? 16.289 15.876 4.722 1.00 53.66 85 ASP A C 1
ATOM 663 O O . ASP A 1 85 ? 17.196 15.243 5.276 1.00 53.66 85 ASP A O 1
ATOM 667 N N . SER A 1 86 ? 15.659 15.385 3.648 1.00 48.47 86 SER A N 1
ATOM 668 C CA . SER A 1 86 ? 15.921 14.069 3.051 1.00 48.47 86 SER A CA 1
ATOM 669 C C . SER A 1 86 ? 16.978 14.108 1.945 1.00 48.47 86 SER A C 1
ATOM 671 O O . SER A 1 86 ? 17.713 13.128 1.805 1.00 48.47 86 SER A O 1
ATOM 673 N N . LEU A 1 87 ? 17.122 15.205 1.182 1.00 51.53 87 LEU A N 1
ATOM 674 C CA . LEU A 1 87 ? 18.196 15.319 0.177 1.00 51.53 87 LEU A CA 1
ATOM 675 C C . LEU A 1 87 ? 19.589 15.236 0.821 1.00 51.53 87 LEU A C 1
ATOM 677 O O . LEU A 1 87 ? 20.485 14.605 0.265 1.00 51.53 87 LEU A O 1
ATOM 681 N N . GLY A 1 88 ? 19.753 15.814 2.017 1.00 52.34 88 GLY A N 1
ATOM 682 C CA . GLY A 1 88 ? 20.999 15.718 2.783 1.00 52.34 88 GLY A CA 1
ATOM 683 C C . GLY A 1 88 ? 21.256 14.325 3.371 1.00 52.34 88 GLY A C 1
ATOM 684 O O . GLY A 1 88 ? 22.407 13.925 3.528 1.00 52.34 88 GLY A O 1
ATOM 685 N N . ARG A 1 89 ? 20.200 13.554 3.668 1.00 57.34 89 ARG A N 1
ATOM 686 C CA . ARG A 1 89 ? 20.298 12.249 4.350 1.00 57.34 89 ARG A CA 1
ATOM 687 C C . ARG A 1 89 ? 20.408 11.061 3.392 1.00 57.34 89 ARG A C 1
ATOM 689 O O . ARG A 1 89 ? 21.084 10.089 3.707 1.00 57.34 89 ARG A O 1
ATOM 696 N N . ASN A 1 90 ? 19.799 11.162 2.210 1.00 63.41 90 ASN A N 1
ATOM 697 C CA . ASN A 1 90 ? 19.686 10.085 1.220 1.00 63.41 90 ASN A CA 1
ATOM 698 C C . ASN A 1 90 ? 20.366 10.430 -0.119 1.00 63.41 90 ASN A C 1
ATOM 700 O O . ASN A 1 90 ? 19.890 10.049 -1.191 1.00 63.41 90 ASN A O 1
ATOM 704 N N . TRP A 1 91 ? 21.502 11.131 -0.069 1.00 62.56 91 TRP A N 1
ATOM 705 C CA . TRP A 1 91 ? 22.283 11.531 -1.248 1.00 62.56 91 TRP A CA 1
ATOM 706 C C . TRP A 1 91 ? 22.644 10.349 -2.172 1.00 62.56 91 TRP A C 1
ATOM 708 O O . TRP A 1 91 ? 22.690 10.510 -3.388 1.00 62.56 91 TRP A O 1
ATOM 718 N N . LEU A 1 92 ? 22.808 9.138 -1.625 1.00 62.22 92 LEU A N 1
ATOM 719 C CA . LEU A 1 92 ? 23.034 7.914 -2.404 1.00 62.22 92 LEU A CA 1
ATOM 720 C C . LEU A 1 92 ? 21.847 7.545 -3.306 1.00 62.22 92 LEU A C 1
ATOM 722 O O . LEU A 1 92 ? 22.065 7.135 -4.443 1.00 62.22 92 LEU A O 1
ATOM 726 N N . LEU A 1 93 ? 20.601 7.714 -2.844 1.00 65.44 93 LEU A N 1
ATOM 727 C CA . LEU A 1 93 ? 19.411 7.462 -3.669 1.00 65.44 93 LEU A CA 1
ATOM 728 C C . LEU A 1 93 ? 19.259 8.537 -4.748 1.00 65.44 93 LEU A C 1
ATOM 730 O O . LEU A 1 93 ? 18.888 8.221 -5.877 1.00 65.44 93 LEU A O 1
ATOM 734 N N . ALA A 1 94 ? 19.620 9.785 -4.435 1.00 63.91 94 ALA A N 1
ATOM 735 C CA . ALA A 1 94 ? 19.681 10.853 -5.426 1.00 63.91 94 ALA A CA 1
ATOM 736 C C . ALA A 1 94 ? 20.723 10.537 -6.515 1.00 63.91 94 ALA A C 1
ATOM 738 O O . ALA A 1 94 ? 20.391 10.571 -7.699 1.00 63.91 94 ALA A O 1
ATOM 739 N N . ILE A 1 95 ? 21.939 10.118 -6.144 1.00 70.19 95 ILE A N 1
ATOM 740 C CA . ILE A 1 95 ? 22.972 9.689 -7.103 1.00 70.19 95 ILE A CA 1
ATOM 741 C C . ILE A 1 95 ? 22.509 8.487 -7.921 1.00 70.19 95 ILE A C 1
ATOM 743 O O . ILE A 1 95 ? 22.680 8.484 -9.138 1.00 70.19 95 ILE A O 1
ATOM 747 N N . LEU A 1 96 ? 21.896 7.489 -7.283 1.00 72.06 96 LEU A N 1
ATOM 748 C CA . LEU A 1 96 ? 21.373 6.316 -7.976 1.00 72.06 96 LEU A CA 1
ATOM 749 C C . LEU A 1 96 ? 20.308 6.717 -9.005 1.00 72.06 96 LEU A C 1
ATOM 751 O O . LEU A 1 96 ? 20.343 6.238 -10.134 1.00 72.06 96 LEU A O 1
ATOM 755 N N . SER A 1 97 ? 19.407 7.639 -8.655 1.00 66.00 97 SER A N 1
ATOM 756 C CA . SER A 1 97 ? 18.377 8.136 -9.573 1.00 66.00 97 SER A CA 1
ATOM 757 C C . SER A 1 97 ? 18.973 8.886 -10.770 1.00 66.00 97 SER A C 1
ATOM 759 O O . SER A 1 97 ? 18.577 8.637 -11.908 1.00 66.00 97 SER A O 1
ATOM 761 N N . VAL A 1 98 ? 19.989 9.726 -10.540 1.00 71.25 98 VAL A N 1
ATOM 762 C CA . VAL A 1 98 ? 20.716 10.447 -11.596 1.00 71.25 98 VAL A CA 1
ATOM 763 C C . VAL A 1 98 ? 21.492 9.476 -12.486 1.00 71.25 98 VAL A C 1
ATOM 765 O O . VAL A 1 98 ? 21.515 9.642 -13.703 1.00 71.25 98 VAL A O 1
ATOM 768 N N . PHE A 1 99 ? 22.086 8.432 -11.907 1.00 72.94 99 PHE A N 1
ATOM 769 C CA . PHE A 1 99 ? 22.791 7.383 -12.640 1.00 72.94 99 PHE A CA 1
ATOM 770 C C . PHE A 1 99 ? 21.843 6.546 -13.511 1.00 72.94 99 PHE A C 1
ATOM 772 O O . PHE A 1 99 ? 22.149 6.250 -14.661 1.00 72.94 99 PHE A O 1
ATOM 779 N N . VAL A 1 100 ? 20.655 6.210 -13.006 1.00 74.19 100 VAL A N 1
ATOM 780 C CA . VAL A 1 100 ? 19.616 5.532 -13.797 1.00 74.19 100 VAL A CA 1
ATOM 781 C C . VAL A 1 100 ? 19.146 6.423 -14.949 1.00 74.19 100 VAL A C 1
ATOM 783 O O . VAL A 1 100 ? 19.078 5.967 -16.089 1.00 74.19 100 VAL A O 1
ATOM 786 N N . LEU A 1 101 ? 18.877 7.704 -14.685 1.00 71.06 101 LEU A N 1
ATOM 787 C CA . LEU A 1 101 ? 18.499 8.683 -15.710 1.00 71.06 101 LEU A CA 1
ATOM 788 C C . LEU A 1 101 ? 19.582 8.848 -16.782 1.00 71.06 101 LEU A C 1
ATOM 790 O O . LEU A 1 101 ? 19.262 8.866 -17.971 1.00 71.06 101 LEU A O 1
ATOM 794 N N . SER A 1 102 ? 20.857 8.917 -16.393 1.00 69.25 102 SER A N 1
ATOM 795 C CA . SER A 1 102 ? 21.966 9.036 -17.344 1.00 69.25 102 SER A CA 1
ATOM 796 C C . SER A 1 102 ? 22.134 7.777 -18.197 1.00 69.25 102 SER A C 1
ATOM 798 O O . SER A 1 102 ? 22.409 7.893 -19.389 1.00 69.25 102 SER A O 1
ATOM 800 N N . LEU A 1 103 ? 21.885 6.586 -17.640 1.00 71.94 103 LEU A N 1
ATOM 801 C CA . LEU A 1 103 ? 21.862 5.335 -18.400 1.00 71.94 103 LEU A CA 1
ATOM 802 C C . LEU A 1 103 ? 20.705 5.284 -19.400 1.00 71.94 103 LEU A C 1
ATOM 804 O O . LEU A 1 103 ? 20.912 4.866 -20.537 1.00 71.94 103 LEU A O 1
ATOM 808 N N . ILE A 1 104 ? 19.509 5.738 -19.015 1.00 72.81 104 ILE A N 1
ATOM 809 C CA . ILE A 1 104 ? 18.347 5.798 -19.914 1.00 72.81 104 ILE A CA 1
ATOM 810 C C . ILE A 1 104 ? 18.619 6.768 -21.069 1.00 72.81 104 ILE A C 1
ATOM 812 O O . ILE A 1 104 ? 18.433 6.410 -22.233 1.00 72.81 104 ILE A O 1
ATOM 816 N N . LEU A 1 105 ? 19.111 7.972 -20.765 1.00 70.56 105 LEU A N 1
ATOM 817 C CA . LEU A 1 105 ? 19.448 8.979 -21.774 1.00 70.56 105 LEU A CA 1
ATOM 818 C C . LEU A 1 105 ? 20.615 8.529 -22.664 1.00 70.56 105 LEU A C 1
ATOM 820 O O . LEU A 1 105 ? 20.566 8.710 -23.879 1.00 70.56 105 LEU A O 1
ATOM 824 N N . GLY A 1 106 ? 21.633 7.887 -22.087 1.00 65.88 106 GLY A N 1
ATOM 825 C CA . GLY A 1 106 ? 22.760 7.319 -22.825 1.00 65.88 106 GLY A CA 1
ATOM 826 C C . GLY A 1 106 ? 22.342 6.176 -23.750 1.00 65.88 106 GLY A C 1
ATOM 827 O O . GLY A 1 106 ? 22.795 6.109 -24.891 1.00 65.88 106 GLY A O 1
ATOM 828 N N . PHE A 1 107 ? 21.429 5.310 -23.306 1.00 69.38 107 PHE A N 1
ATOM 829 C CA . PHE A 1 107 ? 20.869 4.240 -24.131 1.00 69.38 107 PHE A CA 1
ATOM 830 C C . PHE A 1 107 ? 19.990 4.788 -25.263 1.00 69.38 107 PHE A C 1
ATOM 832 O O . PHE A 1 107 ? 20.114 4.344 -26.406 1.00 69.38 107 PHE A O 1
ATOM 839 N N . ALA A 1 108 ? 19.155 5.792 -24.980 1.00 70.31 108 ALA A N 1
ATOM 840 C CA . ALA A 1 108 ? 18.366 6.486 -25.996 1.00 70.31 108 ALA A CA 1
ATOM 841 C C . ALA A 1 108 ? 19.266 7.167 -27.045 1.00 70.31 108 ALA A C 1
ATOM 843 O O . ALA A 1 108 ? 19.024 7.031 -28.245 1.00 70.31 108 ALA A O 1
ATOM 844 N N . GLY A 1 109 ? 20.348 7.820 -26.607 1.00 65.94 109 GLY A N 1
ATOM 845 C CA . GLY A 1 109 ? 21.365 8.401 -27.486 1.00 65.94 109 GLY A CA 1
ATOM 846 C C . GLY A 1 109 ? 22.072 7.350 -28.345 1.00 65.94 109 GLY A C 1
ATOM 847 O O . GLY A 1 109 ? 22.170 7.512 -29.557 1.00 65.94 109 GLY A O 1
ATOM 848 N N . PHE A 1 110 ? 22.472 6.221 -27.755 1.00 67.75 110 PHE A N 1
ATOM 849 C CA . PHE A 1 110 ? 23.089 5.109 -28.483 1.00 67.75 110 PHE A CA 1
ATOM 850 C C . PHE A 1 110 ? 22.158 4.506 -29.546 1.00 67.75 110 PHE A C 1
ATOM 852 O O . PHE A 1 110 ? 22.594 4.199 -30.656 1.00 67.75 110 PHE A O 1
ATOM 859 N N . MET A 1 111 ? 20.870 4.346 -29.232 1.00 66.88 111 MET A N 1
ATOM 860 C CA . MET A 1 111 ? 19.864 3.876 -30.189 1.00 66.88 111 MET A CA 1
ATOM 861 C C . MET A 1 111 ? 19.622 4.890 -31.315 1.00 66.88 111 MET A C 1
ATOM 863 O O . MET A 1 111 ? 19.466 4.487 -32.470 1.00 66.88 111 MET A O 1
ATOM 867 N N . SER A 1 112 ? 19.648 6.189 -31.004 1.00 64.06 112 SER A N 1
ATOM 868 C CA . SER A 1 112 ? 19.551 7.272 -31.990 1.00 64.06 112 SER A CA 1
ATOM 869 C C . SER A 1 112 ? 20.754 7.278 -32.943 1.00 64.06 112 SER A C 1
ATOM 871 O O . SER A 1 112 ? 20.584 7.249 -34.163 1.00 64.06 112 SER A O 1
ATOM 873 N N . ASP A 1 113 ? 21.973 7.176 -32.406 1.00 59.81 113 ASP A N 1
ATOM 874 C CA . ASP A 1 113 ? 23.208 7.129 -33.198 1.00 59.81 113 ASP A CA 1
ATOM 875 C C . ASP A 1 113 ? 23.291 5.872 -34.067 1.00 59.81 113 ASP A C 1
ATOM 877 O O . ASP A 1 113 ? 23.705 5.929 -35.226 1.00 59.81 113 ASP A O 1
ATOM 881 N N . ARG A 1 114 ? 22.850 4.720 -33.550 1.00 57.50 114 ARG A N 1
ATOM 882 C CA . ARG A 1 114 ? 22.841 3.469 -34.318 1.00 57.50 114 ARG A CA 1
ATOM 883 C C . ARG A 1 114 ? 21.783 3.472 -35.423 1.00 57.50 114 ARG A C 1
ATOM 885 O O . ARG A 1 114 ? 22.015 2.871 -36.470 1.00 57.50 114 ARG A O 1
ATOM 892 N N . SER A 1 115 ? 20.675 4.184 -35.222 1.00 56.47 115 SER A N 1
ATOM 893 C CA . SER A 1 115 ? 19.647 4.403 -36.249 1.00 56.47 115 SER A CA 1
ATOM 894 C C . SER A 1 115 ? 20.101 5.410 -37.320 1.00 56.47 115 SER A C 1
ATOM 896 O O . SER A 1 115 ? 19.643 5.337 -38.457 1.00 56.47 115 SER A O 1
ATOM 898 N N . GLY A 1 116 ? 21.055 6.294 -36.997 1.00 52.03 116 GLY A N 1
ATOM 899 C CA . GLY A 1 116 ? 21.704 7.217 -37.940 1.00 52.03 116 GLY A CA 1
ATOM 900 C C . GLY A 1 116 ? 22.960 6.672 -38.642 1.00 52.03 116 GLY A C 1
ATOM 901 O O . GLY A 1 116 ? 23.423 7.253 -39.625 1.00 52.03 116 GLY A O 1
ATOM 902 N N . ALA A 1 117 ? 23.522 5.545 -38.196 1.00 48.09 117 ALA A N 1
ATOM 903 C CA . ALA A 1 117 ? 24.822 5.043 -38.656 1.00 48.09 117 ALA A CA 1
ATOM 904 C C . ALA A 1 117 ? 24.771 4.090 -39.870 1.00 48.09 117 ALA A C 1
ATOM 906 O O . ALA A 1 117 ? 25.672 3.267 -40.040 1.00 48.09 117 ALA A O 1
ATOM 907 N N . HIS A 1 118 ? 23.779 4.211 -40.760 1.00 47.38 118 HIS A N 1
ATOM 908 C CA . HIS A 1 118 ? 23.775 3.465 -42.030 1.00 47.38 118 HIS A CA 1
ATOM 909 C C . HIS A 1 118 ? 24.464 4.203 -43.194 1.00 47.38 118 HIS A C 1
ATOM 911 O O . HIS A 1 118 ? 24.308 3.824 -44.356 1.00 47.38 118 HIS A O 1
ATOM 917 N N . ASN A 1 119 ? 25.271 5.232 -42.916 1.00 51.22 119 ASN A N 1
ATOM 918 C CA . ASN A 1 119 ? 26.018 5.915 -43.967 1.00 51.22 119 ASN A CA 1
ATOM 919 C C . ASN A 1 119 ? 27.415 6.363 -43.517 1.00 51.22 119 ASN A C 1
ATOM 921 O O . ASN A 1 119 ? 27.634 7.528 -43.203 1.00 51.22 119 ASN A O 1
ATOM 925 N N . LYS A 1 120 ? 28.381 5.432 -43.518 1.00 43.16 120 LYS A N 1
ATOM 926 C CA . LYS A 1 120 ? 29.765 5.725 -43.937 1.00 43.16 120 LYS A CA 1
ATOM 927 C C . LYS A 1 120 ? 30.547 4.452 -44.265 1.00 43.16 120 LYS A C 1
ATOM 929 O O . LYS A 1 120 ? 31.117 3.764 -43.424 1.00 43.16 120 LYS A O 1
ATOM 934 N N . ARG A 1 121 ? 30.547 4.192 -45.570 1.00 50.59 121 ARG A N 1
ATOM 935 C CA . ARG A 1 121 ? 31.466 3.359 -46.347 1.00 50.59 121 ARG A CA 1
ATOM 936 C C . ARG A 1 121 ? 32.916 3.839 -46.146 1.00 50.59 121 ARG A C 1
ATOM 938 O O . ARG A 1 121 ? 33.145 5.033 -45.976 1.00 50.59 121 ARG A O 1
ATOM 945 N N . ASN A 1 122 ? 33.858 2.899 -46.276 1.00 49.03 122 ASN A N 1
ATOM 946 C CA . ASN A 1 122 ? 35.327 3.029 -46.358 1.00 49.03 122 ASN A CA 1
ATOM 947 C C . ASN A 1 122 ? 36.126 2.714 -45.082 1.00 49.03 122 ASN A C 1
ATOM 949 O O . ASN A 1 122 ? 36.724 3.589 -44.462 1.00 49.03 122 ASN A O 1
ATOM 953 N N . GLN A 1 123 ? 36.291 1.418 -44.796 1.00 48.06 123 GLN A N 1
ATOM 954 C CA . GLN A 1 123 ? 37.512 0.928 -44.151 1.00 48.06 123 GLN A CA 1
ATOM 955 C C . GLN A 1 123 ? 38.305 0.066 -45.139 1.00 48.06 123 GLN A C 1
ATOM 957 O O . GLN A 1 123 ? 37.830 -0.959 -45.622 1.00 48.06 123 GLN A O 1
ATOM 962 N N . LYS A 1 124 ? 39.523 0.523 -45.457 1.00 47.44 124 LYS A N 1
ATOM 963 C CA . LYS A 1 124 ? 40.531 -0.216 -46.231 1.00 47.44 124 LYS A CA 1
ATOM 964 C C . LYS A 1 124 ? 40.876 -1.544 -45.529 1.00 47.44 124 LYS A C 1
ATOM 966 O O . LYS A 1 124 ? 40.926 -1.569 -44.297 1.00 47.44 124 LYS A O 1
ATOM 971 N N . PRO A 1 125 ? 41.202 -2.621 -46.267 1.00 45.19 125 PRO A N 1
ATOM 972 C CA . PRO A 1 125 ? 41.571 -3.894 -45.658 1.00 45.19 125 PRO A CA 1
ATOM 973 C C . PRO A 1 125 ? 42.948 -3.781 -44.982 1.00 45.19 125 PRO A C 1
ATOM 975 O O . PRO A 1 125 ? 43.977 -3.639 -45.644 1.00 45.19 125 PRO A O 1
ATOM 978 N N . LYS A 1 126 ? 42.990 -3.849 -43.645 1.00 47.78 126 LYS A N 1
ATOM 979 C CA . LYS A 1 126 ? 44.242 -4.062 -42.901 1.00 47.78 126 LYS A CA 1
ATOM 980 C C . LYS A 1 126 ? 44.606 -5.550 -42.951 1.00 47.78 126 LYS A C 1
ATOM 982 O O . LYS A 1 126 ? 43.813 -6.401 -42.557 1.00 47.78 126 LYS A O 1
ATOM 987 N N . LYS A 1 127 ? 45.820 -5.828 -43.440 1.00 41.84 127 LYS A N 1
ATOM 988 C CA . LYS A 1 127 ? 46.443 -7.154 -43.592 1.00 41.84 127 LYS A CA 1
ATOM 989 C C . LYS A 1 127 ? 46.261 -8.037 -42.348 1.00 41.84 127 LYS A C 1
ATOM 991 O O . LYS A 1 127 ? 46.521 -7.605 -41.223 1.00 41.84 127 LYS A O 1
ATOM 996 N N . SER A 1 128 ? 45.867 -9.290 -42.571 1.00 48.78 128 SER A N 1
ATOM 997 C CA . SER A 1 128 ? 45.713 -10.317 -41.542 1.00 48.78 128 SER A CA 1
ATOM 998 C C . SER A 1 128 ? 47.069 -10.722 -40.956 1.00 48.78 128 SER A C 1
ATOM 1000 O O . SER A 1 128 ? 47.851 -11.412 -41.607 1.00 48.78 128 SER A O 1
ATOM 1002 N N . LYS A 1 129 ? 47.337 -10.338 -39.706 1.00 48.38 129 LYS A N 1
ATOM 1003 C CA . LYS A 1 129 ? 48.307 -11.041 -38.853 1.00 48.38 129 LYS A CA 1
ATOM 1004 C C . LYS A 1 129 ? 47.567 -12.125 -38.065 1.00 48.38 129 LYS A C 1
ATOM 1006 O O . LYS A 1 129 ? 46.441 -11.889 -37.624 1.00 48.38 129 LYS A O 1
ATOM 1011 N N . GLY A 1 130 ? 48.188 -13.303 -37.966 1.00 50.59 130 GLY A N 1
ATOM 1012 C CA . GLY A 1 130 ? 47.609 -14.572 -37.514 1.00 50.59 130 GLY A CA 1
ATOM 1013 C C . GLY A 1 130 ? 46.638 -14.451 -36.339 1.00 50.59 130 GLY A C 1
ATOM 1014 O O . GLY A 1 130 ? 46.964 -13.900 -35.288 1.00 50.59 130 GLY A O 1
ATOM 1015 N N . ARG A 1 131 ? 45.419 -14.965 -36.537 1.00 49.34 131 ARG A N 1
ATOM 1016 C CA . ARG A 1 131 ? 44.405 -15.085 -35.487 1.00 49.34 131 ARG A CA 1
ATOM 1017 C C . ARG A 1 131 ? 44.828 -16.207 -34.544 1.00 49.34 131 ARG A C 1
ATOM 1019 O O . ARG A 1 131 ? 44.598 -17.375 -34.828 1.00 49.34 131 ARG A O 1
ATOM 1026 N N . THR A 1 132 ? 45.440 -15.854 -33.424 1.00 56.53 132 THR A N 1
ATOM 1027 C CA . THR A 1 132 ? 45.654 -16.776 -32.309 1.00 56.53 132 THR A CA 1
ATOM 1028 C C . THR A 1 132 ? 44.301 -17.166 -31.714 1.00 56.53 132 THR A C 1
ATOM 1030 O O . THR A 1 132 ? 43.527 -16.302 -31.301 1.00 56.53 132 THR A O 1
ATOM 1033 N N . PHE A 1 133 ? 44.017 -18.470 -31.668 1.00 55.25 133 PHE A N 1
ATOM 1034 C CA . PHE A 1 133 ? 42.813 -19.088 -31.091 1.00 55.25 133 PHE A CA 1
ATOM 1035 C C . PHE A 1 133 ? 42.453 -18.513 -29.704 1.00 55.25 133 PHE A C 1
ATOM 1037 O O . PHE A 1 133 ? 41.295 -18.204 -29.423 1.00 55.25 133 PHE A O 1
ATOM 1044 N N . PHE A 1 134 ? 43.475 -18.211 -28.897 1.00 52.12 134 PHE A N 1
ATOM 1045 C CA . PHE A 1 134 ? 43.368 -17.570 -27.583 1.00 52.12 134 PHE A CA 1
ATOM 1046 C C . PHE A 1 134 ? 42.651 -16.205 -27.609 1.00 52.12 134 PHE A C 1
ATOM 1048 O O . PHE A 1 134 ? 41.859 -15.885 -26.727 1.00 52.12 134 PHE A O 1
ATOM 1055 N N . ARG A 1 135 ? 42.847 -15.412 -28.669 1.00 54.16 135 ARG A N 1
ATOM 1056 C CA . ARG A 1 135 ? 42.228 -14.087 -28.844 1.00 54.16 135 ARG A CA 1
ATOM 1057 C C . ARG A 1 135 ? 40.750 -14.179 -29.248 1.00 54.16 135 ARG A C 1
ATOM 1059 O O . ARG A 1 135 ? 39.993 -13.239 -29.019 1.00 54.16 135 ARG A O 1
ATOM 1066 N N . SER A 1 136 ? 40.345 -15.304 -29.845 1.00 55.22 136 SER A N 1
ATOM 1067 C CA . SER A 1 136 ? 38.943 -15.627 -30.146 1.00 55.22 136 SER A CA 1
ATOM 1068 C C . SER A 1 136 ? 38.204 -16.083 -28.888 1.00 55.22 136 SER A C 1
ATOM 1070 O O . SER A 1 136 ? 37.117 -15.583 -28.609 1.00 55.22 136 SER A O 1
ATOM 1072 N N . TRP A 1 137 ? 38.827 -16.952 -28.083 1.00 51.41 137 TRP A N 1
ATOM 1073 C CA . TRP A 1 137 ? 38.282 -17.386 -26.792 1.00 51.41 137 TRP A CA 1
ATOM 1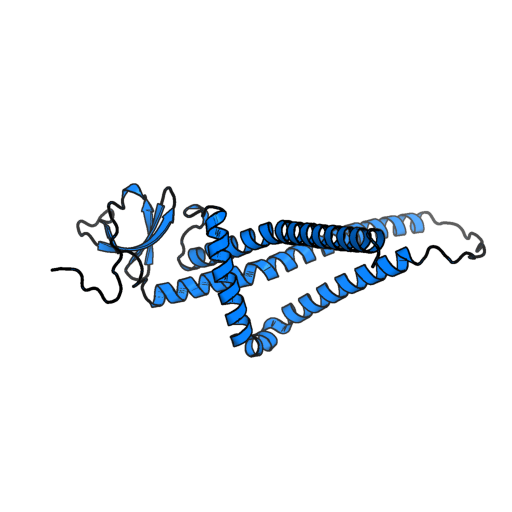074 C C . TRP A 1 137 ? 38.132 -16.206 -25.829 1.00 51.41 137 TRP A C 1
ATOM 1076 O O . TRP A 1 137 ? 37.072 -16.023 -25.242 1.00 51.41 137 TRP A O 1
ATOM 1086 N N . GLN A 1 138 ? 39.135 -15.329 -25.740 1.00 48.72 138 GLN A N 1
ATOM 1087 C CA . GLN A 1 138 ? 39.071 -14.139 -24.890 1.00 48.72 138 GLN A CA 1
ATOM 1088 C C . GLN A 1 138 ? 37.934 -13.186 -25.296 1.00 48.72 138 GLN A C 1
ATOM 1090 O O . GLN A 1 138 ? 37.295 -12.603 -24.428 1.00 48.72 138 GLN A O 1
ATOM 1095 N N . ARG A 1 139 ? 37.623 -13.054 -26.595 1.00 55.75 139 ARG A N 1
ATOM 1096 C CA . ARG A 1 139 ? 36.454 -12.281 -27.054 1.00 55.75 139 ARG A CA 1
ATOM 1097 C C . ARG A 1 139 ? 35.141 -12.962 -26.698 1.00 55.75 139 ARG A C 1
ATOM 1099 O O . ARG A 1 139 ? 34.248 -12.280 -26.220 1.00 55.75 139 ARG A O 1
ATOM 1106 N N . ALA A 1 140 ? 35.023 -14.272 -26.904 1.00 54.69 140 ALA A N 1
ATOM 1107 C CA . ALA A 1 140 ? 33.825 -15.020 -26.524 1.00 54.69 140 ALA A CA 1
ATOM 1108 C C . ALA A 1 140 ? 33.578 -14.957 -25.006 1.00 54.69 140 ALA A C 1
ATOM 1110 O O . ALA A 1 140 ? 32.463 -14.680 -24.579 1.00 54.69 140 ALA A O 1
ATOM 1111 N N . GLY A 1 141 ? 34.633 -15.102 -24.198 1.00 52.91 141 GLY A N 1
ATOM 1112 C CA . GLY A 1 141 ? 34.589 -14.918 -22.748 1.00 52.91 141 GLY A CA 1
ATOM 1113 C C . GLY A 1 141 ? 34.207 -13.493 -22.347 1.00 52.91 141 GLY A C 1
ATOM 1114 O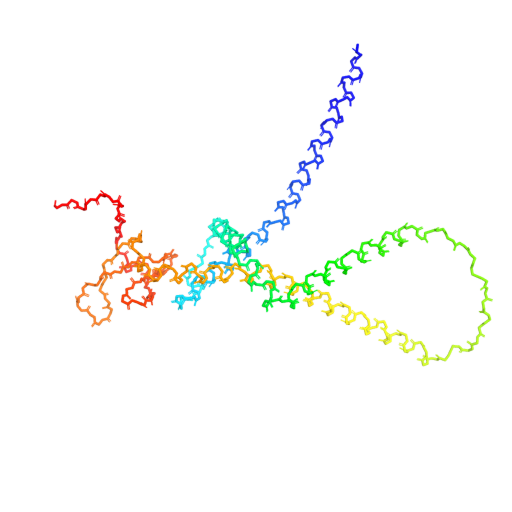 O . GLY A 1 141 ? 33.369 -13.322 -21.472 1.00 52.91 141 GLY A O 1
ATOM 1115 N N . LEU A 1 142 ? 34.735 -12.470 -23.028 1.00 52.78 142 LEU A N 1
ATOM 1116 C CA . LEU A 1 142 ? 34.355 -11.074 -22.794 1.00 52.78 142 LEU A CA 1
ATOM 1117 C C . LEU A 1 142 ? 32.891 -10.803 -23.178 1.00 52.78 142 LEU A C 1
ATOM 1119 O O . LEU A 1 142 ? 32.211 -10.089 -22.458 1.00 52.78 142 LEU A O 1
ATOM 1123 N N . PHE A 1 143 ? 32.381 -11.377 -24.272 1.00 55.22 143 PHE A N 1
ATOM 1124 C CA . PHE A 1 143 ? 30.972 -11.245 -24.664 1.00 55.22 143 PHE A CA 1
ATOM 1125 C C . PHE A 1 143 ? 30.031 -11.974 -23.706 1.00 55.22 143 PHE A C 1
ATOM 1127 O O . PHE A 1 143 ? 28.980 -11.433 -23.381 1.00 55.22 143 PHE A O 1
ATOM 1134 N N . LEU A 1 144 ? 30.406 -13.161 -23.221 1.00 58.31 144 LEU A N 1
ATOM 1135 C CA . LEU A 1 144 ? 29.647 -13.875 -22.194 1.00 58.31 144 LEU A CA 1
ATOM 1136 C C . LEU A 1 144 ? 29.680 -13.132 -20.858 1.00 58.31 144 LEU A C 1
ATOM 1138 O O . LEU A 1 144 ? 28.647 -13.033 -20.208 1.00 58.31 144 LEU A O 1
ATOM 1142 N N . PHE A 1 145 ? 30.827 -12.560 -20.485 1.00 54.00 145 PHE A N 1
ATOM 1143 C CA . PHE A 1 145 ? 30.972 -11.738 -19.288 1.00 54.00 145 PHE A CA 1
ATOM 1144 C C . PHE A 1 145 ? 30.163 -10.443 -19.403 1.00 54.00 145 PHE A C 1
ATOM 1146 O O . PHE A 1 145 ? 29.379 -10.144 -18.521 1.00 54.00 145 PHE A O 1
ATOM 1153 N N . ILE A 1 146 ? 30.260 -9.703 -20.510 1.00 64.25 146 ILE A N 1
ATOM 1154 C CA . ILE A 1 146 ? 29.454 -8.496 -20.759 1.00 64.25 146 ILE A CA 1
ATOM 1155 C C . ILE A 1 146 ? 27.963 -8.841 -20.837 1.00 64.25 146 ILE A C 1
ATOM 1157 O O . ILE A 1 146 ? 27.139 -8.088 -20.331 1.00 64.25 146 ILE A O 1
ATOM 1161 N N . GLY A 1 147 ? 27.602 -9.975 -21.439 1.00 65.56 147 GLY A N 1
ATOM 1162 C CA . GLY A 1 147 ? 26.222 -10.444 -21.513 1.00 65.56 147 GLY A CA 1
ATOM 1163 C C . GLY A 1 147 ? 25.654 -10.792 -20.138 1.00 65.56 147 GLY A C 1
ATOM 1164 O O . GLY A 1 147 ? 24.562 -10.339 -19.797 1.00 65.56 147 GLY A O 1
ATOM 1165 N N . SER A 1 148 ? 26.399 -11.539 -19.319 1.00 66.94 148 SER A N 1
ATOM 1166 C CA . SER A 1 148 ? 25.969 -11.928 -17.974 1.00 66.94 148 SER A CA 1
ATOM 1167 C C . SER A 1 148 ? 25.973 -10.747 -17.003 1.00 66.94 148 SER A C 1
ATOM 1169 O O . SER A 1 148 ? 24.973 -10.528 -16.324 1.00 66.94 148 SER A O 1
ATOM 1171 N N . TYR A 1 149 ? 27.029 -9.927 -16.990 1.00 68.38 149 TYR A N 1
ATOM 1172 C CA . TYR A 1 149 ? 27.110 -8.724 -16.156 1.00 68.38 149 TYR A CA 1
ATOM 1173 C C . TYR A 1 149 ? 26.126 -7.652 -16.613 1.00 68.38 149 TYR A C 1
ATOM 1175 O O . TYR A 1 149 ? 25.539 -6.970 -15.781 1.00 68.38 149 TYR A O 1
ATOM 1183 N N . GLY A 1 150 ? 25.905 -7.516 -17.921 1.00 70.50 150 GLY A N 1
ATOM 1184 C CA . GLY A 1 150 ? 24.894 -6.628 -18.485 1.00 70.50 150 GLY A CA 1
ATOM 1185 C C . GLY A 1 150 ? 23.492 -7.049 -18.060 1.00 70.50 150 GLY A C 1
ATOM 1186 O O . GLY A 1 150 ? 22.747 -6.228 -17.535 1.00 70.50 150 GLY A O 1
ATOM 1187 N N . THR A 1 151 ? 23.162 -8.338 -18.184 1.00 74.69 151 THR A N 1
ATOM 1188 C CA . THR A 1 151 ? 21.875 -8.885 -17.720 1.00 74.69 151 THR A CA 1
ATOM 1189 C C . THR A 1 151 ? 21.706 -8.698 -16.213 1.00 74.69 151 THR A C 1
ATOM 1191 O O . THR A 1 151 ? 20.674 -8.201 -15.773 1.00 74.69 151 THR A O 1
ATOM 1194 N N . PHE A 1 152 ? 22.731 -9.022 -15.420 1.00 77.38 152 PHE A N 1
ATOM 1195 C CA . PHE A 1 152 ? 22.726 -8.809 -13.973 1.00 77.38 152 PHE A CA 1
ATOM 1196 C C . PHE A 1 152 ? 22.518 -7.334 -13.618 1.00 77.38 152 PHE A C 1
ATOM 1198 O O . PHE A 1 152 ? 21.679 -7.018 -12.783 1.00 77.38 152 PHE A O 1
ATOM 1205 N N . THR A 1 153 ? 23.231 -6.428 -14.291 1.00 76.44 153 THR A N 1
ATOM 1206 C CA . THR A 1 153 ? 23.104 -4.982 -14.076 1.00 76.44 153 THR A CA 1
ATOM 1207 C C . THR A 1 153 ? 21.690 -4.516 -14.404 1.00 76.44 153 THR A C 1
ATOM 1209 O O . THR A 1 153 ? 21.091 -3.809 -13.605 1.00 76.44 153 THR A O 1
ATOM 1212 N N . ILE A 1 154 ? 21.111 -4.951 -15.526 1.00 79.50 154 ILE A N 1
ATOM 1213 C CA . ILE A 1 154 ? 19.730 -4.612 -15.900 1.00 79.50 154 ILE A CA 1
ATOM 1214 C C . ILE A 1 154 ? 18.737 -5.121 -14.847 1.00 79.50 154 ILE A C 1
ATOM 1216 O O . ILE A 1 154 ? 17.902 -4.350 -14.381 1.00 79.50 154 ILE A O 1
ATOM 1220 N N . LEU A 1 155 ? 18.843 -6.384 -14.424 1.00 82.38 155 LEU A N 1
ATOM 1221 C CA . LEU A 1 155 ? 17.971 -6.958 -13.392 1.00 82.38 155 LEU A CA 1
ATOM 1222 C C . LEU A 1 155 ? 18.120 -6.241 -12.045 1.00 82.38 155 LEU A C 1
ATOM 1224 O O . LEU A 1 155 ? 17.124 -5.990 -11.362 1.00 82.38 155 LEU A O 1
ATOM 1228 N N . PHE A 1 156 ? 19.346 -5.872 -11.676 1.00 81.88 156 PHE A N 1
ATOM 1229 C CA . PHE A 1 156 ? 19.628 -5.089 -10.480 1.00 81.88 156 PHE A CA 1
ATOM 1230 C C . PHE A 1 156 ? 18.993 -3.698 -10.561 1.00 81.88 156 PHE A C 1
ATOM 1232 O O . PHE A 1 156 ? 18.325 -3.282 -9.619 1.00 81.88 156 PHE A O 1
ATOM 1239 N N . LEU A 1 157 ? 19.132 -3.002 -11.693 1.00 79.81 157 LEU A N 1
ATOM 1240 C CA . LEU A 1 157 ? 18.523 -1.689 -11.907 1.00 79.81 157 LEU A CA 1
ATOM 1241 C C . LEU A 1 157 ? 16.993 -1.757 -11.865 1.00 79.81 157 LEU A C 1
ATOM 1243 O O . LEU A 1 157 ? 16.378 -0.914 -11.220 1.00 79.81 157 LEU A O 1
ATOM 1247 N N . ILE A 1 158 ? 16.378 -2.773 -12.481 1.00 84.12 158 ILE A N 1
ATOM 1248 C CA . ILE A 1 158 ? 14.927 -3.007 -12.393 1.00 84.12 158 ILE A CA 1
ATOM 1249 C C . ILE A 1 158 ? 14.515 -3.229 -10.933 1.00 84.12 158 ILE A C 1
ATOM 1251 O O . ILE A 1 158 ? 13.564 -2.613 -10.462 1.00 84.12 158 ILE A O 1
ATOM 1255 N N . SER A 1 159 ? 15.252 -4.063 -10.197 1.00 82.25 159 SER A N 1
ATOM 1256 C CA . SER A 1 159 ? 14.969 -4.344 -8.784 1.00 82.25 159 SER A CA 1
ATOM 1257 C C . SER A 1 159 ? 15.104 -3.094 -7.911 1.00 82.25 159 SER A C 1
ATOM 1259 O O . SER A 1 159 ? 14.250 -2.834 -7.066 1.00 82.25 159 SER A O 1
ATOM 1261 N N . ALA A 1 160 ? 16.141 -2.285 -8.138 1.00 79.00 160 ALA A N 1
ATOM 1262 C CA . ALA A 1 160 ? 16.351 -1.023 -7.440 1.00 79.00 160 ALA A CA 1
ATOM 1263 C C . ALA A 1 160 ? 15.256 0.001 -7.771 1.00 79.00 160 ALA A C 1
ATOM 1265 O O . ALA A 1 160 ? 14.766 0.681 -6.873 1.00 79.00 160 ALA A O 1
ATOM 1266 N N . LEU A 1 161 ? 14.829 0.080 -9.035 1.00 79.62 161 LEU A N 1
ATOM 1267 C CA . LEU A 1 161 ? 13.724 0.936 -9.461 1.00 79.62 161 LEU A CA 1
ATOM 1268 C C . LEU A 1 161 ? 12.419 0.521 -8.770 1.00 79.62 161 LEU A C 1
ATOM 1270 O O . LEU A 1 161 ? 11.733 1.366 -8.203 1.00 79.62 161 LEU A O 1
ATOM 1274 N N . LEU A 1 162 ? 12.104 -0.777 -8.755 1.00 82.62 162 LEU A N 1
ATOM 1275 C CA . LEU A 1 162 ? 10.940 -1.304 -8.040 1.00 82.62 162 LEU A CA 1
ATOM 1276 C C . LEU A 1 162 ? 11.015 -0.998 -6.541 1.00 82.62 162 LEU A C 1
ATOM 1278 O O . LEU A 1 162 ? 10.025 -0.569 -5.959 1.00 82.62 162 LEU A O 1
ATOM 1282 N N . ALA A 1 163 ? 12.183 -1.155 -5.915 1.00 77.19 163 ALA A N 1
ATOM 1283 C CA . ALA A 1 163 ? 12.377 -0.806 -4.510 1.00 77.19 163 ALA A CA 1
ATOM 1284 C C . ALA A 1 163 ? 12.128 0.688 -4.248 1.00 77.19 163 ALA A C 1
ATOM 1286 O O . ALA A 1 163 ? 11.395 1.028 -3.321 1.00 77.19 163 ALA A O 1
ATOM 1287 N N . LEU A 1 164 ? 12.673 1.570 -5.092 1.00 78.56 164 LEU A N 1
ATOM 1288 C CA . LEU A 1 164 ? 12.446 3.017 -5.030 1.00 78.56 164 LEU A CA 1
ATOM 1289 C C . LEU A 1 164 ? 10.969 3.389 -5.195 1.00 78.56 164 LEU A C 1
ATOM 1291 O O . LEU A 1 164 ? 10.512 4.352 -4.587 1.00 78.56 164 LEU A O 1
ATOM 1295 N N . LEU A 1 165 ? 10.226 2.629 -5.998 1.00 81.56 165 LEU A N 1
ATOM 1296 C CA . LEU A 1 165 ? 8.797 2.837 -6.215 1.00 81.56 165 LEU A CA 1
ATOM 1297 C C . LEU A 1 165 ? 7.946 2.327 -5.049 1.00 81.56 165 LEU A C 1
ATOM 1299 O O . LEU A 1 165 ? 6.957 2.960 -4.713 1.00 81.56 165 LEU A O 1
ATOM 1303 N N . ILE A 1 166 ? 8.330 1.216 -4.419 1.00 86.31 166 ILE A N 1
ATOM 1304 C CA . ILE A 1 166 ? 7.529 0.509 -3.406 1.00 86.31 166 ILE A CA 1
ATOM 1305 C C . ILE A 1 166 ? 7.809 1.013 -1.983 1.00 86.31 166 ILE A C 1
ATOM 1307 O O . ILE A 1 166 ? 6.879 1.190 -1.192 1.00 86.31 166 ILE A O 1
ATOM 1311 N N . MET A 1 167 ? 9.080 1.239 -1.625 1.00 84.19 167 MET A N 1
ATOM 1312 C CA . MET A 1 167 ? 9.482 1.588 -0.253 1.00 84.19 167 MET A CA 1
ATOM 1313 C C . MET A 1 167 ? 8.791 2.846 0.297 1.00 84.19 167 MET A C 1
ATOM 1315 O O . MET A 1 167 ? 8.288 2.769 1.419 1.00 84.19 167 MET A O 1
ATOM 1319 N N . PRO A 1 168 ? 8.670 3.961 -0.455 1.00 86.25 168 PRO A N 1
ATOM 1320 C CA . PRO A 1 168 ? 8.022 5.167 0.060 1.00 86.25 168 PRO A CA 1
ATOM 1321 C C . PRO A 1 168 ? 6.566 4.934 0.470 1.00 86.25 168 PRO A C 1
ATOM 1323 O O . PRO A 1 168 ? 6.110 5.473 1.474 1.00 86.25 168 PRO A O 1
ATOM 1326 N N . PHE A 1 169 ? 5.840 4.095 -0.274 1.00 89.25 169 PHE A N 1
ATOM 1327 C CA . PHE A 1 169 ? 4.449 3.758 0.030 1.00 89.25 169 PHE A CA 1
ATOM 1328 C C . PHE A 1 169 ? 4.357 2.885 1.271 1.00 89.25 169 PHE A C 1
ATOM 1330 O O . PHE A 1 169 ? 3.514 3.130 2.131 1.00 89.25 169 PHE A O 1
ATOM 1337 N N . ARG A 1 170 ? 5.260 1.909 1.402 1.00 89.50 170 ARG A N 1
ATOM 1338 C CA . ARG A 1 170 ? 5.342 1.070 2.598 1.00 89.50 170 ARG A CA 1
ATOM 1339 C C . ARG A 1 170 ? 5.607 1.898 3.855 1.00 89.50 170 ARG A C 1
ATOM 1341 O O . ARG A 1 170 ? 4.965 1.675 4.880 1.00 89.50 170 ARG A O 1
ATOM 1348 N N . ASP A 1 171 ? 6.523 2.856 3.778 1.00 88.50 171 ASP A N 1
ATOM 1349 C CA . ASP A 1 171 ? 6.835 3.733 4.905 1.00 88.50 171 ASP A CA 1
ATOM 1350 C C . ASP A 1 171 ? 5.694 4.714 5.197 1.00 88.50 171 ASP A C 1
ATOM 1352 O O . ASP A 1 171 ? 5.350 4.910 6.362 1.00 88.50 171 ASP A O 1
ATOM 1356 N N . ALA A 1 172 ? 5.024 5.241 4.168 1.00 89.62 172 ALA A N 1
ATOM 1357 C CA . ALA A 1 172 ? 3.811 6.039 4.341 1.00 89.62 172 ALA A CA 1
ATOM 1358 C C . ALA A 1 172 ? 2.688 5.251 5.044 1.00 89.62 172 ALA A C 1
ATOM 1360 O O . ALA A 1 172 ? 2.003 5.799 5.907 1.00 89.62 172 ALA A O 1
ATOM 1361 N N . GLY A 1 173 ? 2.523 3.964 4.720 1.00 90.56 173 GLY A N 1
ATOM 1362 C CA . GLY A 1 173 ? 1.573 3.075 5.393 1.00 90.56 173 GLY A CA 1
ATOM 1363 C C . GLY A 1 173 ? 1.908 2.872 6.871 1.00 90.56 173 GLY A C 1
ATOM 1364 O O . GLY A 1 173 ? 1.041 3.022 7.730 1.00 90.56 173 GLY A O 1
ATOM 1365 N N . ARG A 1 174 ? 3.182 2.608 7.192 1.00 92.94 174 ARG A N 1
ATOM 1366 C CA . ARG A 1 174 ? 3.647 2.481 8.587 1.00 92.94 174 ARG A CA 1
ATOM 1367 C C . ARG A 1 174 ? 3.435 3.757 9.387 1.00 92.94 174 ARG A C 1
ATOM 1369 O O . ARG A 1 174 ? 3.031 3.699 10.544 1.00 92.94 174 ARG A O 1
ATOM 1376 N N . GLU A 1 175 ? 3.728 4.900 8.778 1.00 92.25 175 GLU A N 1
ATOM 1377 C CA . GLU A 1 175 ? 3.561 6.192 9.429 1.00 92.25 175 GLU A CA 1
ATOM 1378 C C . GLU A 1 175 ? 2.084 6.494 9.693 1.00 92.25 175 GLU A C 1
ATOM 1380 O O . GLU A 1 175 ? 1.747 6.967 10.775 1.00 92.25 175 GLU A O 1
ATOM 1385 N N . MET A 1 176 ? 1.190 6.147 8.762 1.00 91.38 176 MET A N 1
ATOM 1386 C CA . MET A 1 176 ? -0.251 6.252 8.991 1.00 91.38 176 MET A CA 1
ATOM 1387 C C . MET A 1 176 ? -0.697 5.365 10.161 1.00 91.38 176 MET A C 1
ATOM 1389 O O . MET A 1 176 ? -1.323 5.861 11.091 1.00 91.38 176 MET A O 1
ATOM 1393 N N . ALA A 1 177 ? -0.293 4.092 10.178 1.00 93.06 177 ALA A N 1
ATOM 1394 C CA . ALA A 1 177 ? -0.622 3.184 11.276 1.00 93.06 177 ALA A CA 1
ATOM 1395 C C . ALA A 1 177 ? -0.107 3.700 12.631 1.00 93.06 177 ALA A C 1
ATOM 1397 O O . ALA A 1 177 ? -0.779 3.575 13.652 1.00 93.06 177 ALA A O 1
ATOM 1398 N N . ARG A 1 178 ? 1.071 4.337 12.654 1.00 93.38 178 ARG A N 1
ATOM 1399 C CA . ARG A 1 178 ? 1.613 4.993 13.852 1.00 93.38 178 ARG A CA 1
ATOM 1400 C C . ARG A 1 178 ? 0.726 6.137 14.336 1.00 93.38 178 ARG A C 1
ATOM 1402 O O . ARG A 1 178 ? 0.567 6.298 15.546 1.00 93.38 178 ARG A O 1
ATOM 1409 N N . LEU A 1 179 ? 0.198 6.952 13.427 1.00 92.62 179 LEU A N 1
ATOM 1410 C CA . LEU A 1 179 ? -0.711 8.045 13.773 1.00 92.62 179 LEU A CA 1
ATOM 1411 C C . LEU A 1 179 ? -2.038 7.505 14.320 1.00 92.62 179 LEU A C 1
ATOM 1413 O O . LEU A 1 179 ? -2.476 7.975 15.369 1.00 92.62 179 LEU A O 1
ATOM 1417 N N . ASP A 1 180 ? -2.599 6.468 13.701 1.00 92.75 180 ASP A N 1
ATOM 1418 C CA . ASP A 1 180 ? -3.858 5.856 14.144 1.00 92.75 180 ASP A CA 1
ATOM 1419 C C . ASP A 1 180 ? -3.723 5.197 15.523 1.00 92.75 180 ASP A C 1
ATOM 1421 O O . ASP A 1 180 ? -4.580 5.374 16.389 1.00 92.75 180 ASP A O 1
ATOM 1425 N N . VAL A 1 181 ? -2.596 4.521 15.783 1.00 92.88 181 VAL A N 1
ATOM 1426 C CA . VAL A 1 181 ? -2.278 3.964 17.110 1.00 92.88 181 VAL A CA 1
ATOM 1427 C C . VAL A 1 181 ? -2.153 5.065 18.160 1.00 92.88 181 VAL A C 1
ATOM 1429 O O . VAL A 1 181 ? -2.656 4.902 19.270 1.00 92.88 181 VAL A O 1
ATOM 1432 N N . LYS A 1 182 ? -1.515 6.197 17.833 1.00 92.69 182 LYS A N 1
ATOM 1433 C CA . LYS A 1 182 ? -1.412 7.345 18.752 1.00 92.69 182 LYS A CA 1
ATOM 1434 C C . LYS A 1 182 ? -2.767 7.961 19.072 1.00 92.69 182 LYS A C 1
ATOM 1436 O O . LYS A 1 182 ? -2.966 8.427 20.187 1.00 92.69 182 LYS A O 1
ATOM 1441 N N . GLN A 1 183 ? -3.663 7.985 18.093 1.00 90.88 183 GLN A N 1
ATOM 1442 C CA . GLN A 1 183 ? -5.031 8.462 18.266 1.00 90.88 183 GLN A CA 1
ATOM 1443 C C . GLN A 1 183 ? -5.946 7.395 18.873 1.00 90.88 183 GLN A C 1
ATOM 1445 O O . GLN A 1 183 ? -7.078 7.703 19.213 1.00 90.88 183 GLN A O 1
ATOM 1450 N N . GLY A 1 184 ? -5.482 6.152 19.026 1.00 89.00 184 GLY A N 1
ATOM 1451 C CA . GLY A 1 184 ? -6.262 5.058 19.595 1.00 89.00 184 GLY A CA 1
ATOM 1452 C C . GLY A 1 184 ? -7.446 4.622 18.732 1.00 89.00 184 GLY A C 1
ATOM 1453 O O . GLY A 1 184 ? -8.400 4.073 19.277 1.00 89.00 184 GLY A O 1
ATOM 1454 N N . PHE A 1 185 ? -7.400 4.863 17.416 1.00 90.81 185 PHE A N 1
ATOM 1455 C CA . PHE A 1 185 ? -8.489 4.538 16.485 1.00 90.81 185 PHE A CA 1
ATOM 1456 C C . PHE A 1 185 ? -9.851 5.127 16.911 1.00 90.81 185 PHE A C 1
ATOM 1458 O O . PHE A 1 185 ? -10.879 4.455 16.837 1.00 90.81 185 PHE A O 1
ATOM 1465 N N . ILE A 1 186 ? -9.872 6.381 17.377 1.00 86.94 186 ILE A N 1
ATOM 1466 C CA . ILE A 1 186 ? -11.089 7.048 17.883 1.00 86.94 186 ILE A CA 1
ATOM 1467 C C . ILE A 1 186 ? -12.257 7.052 16.888 1.00 86.94 186 ILE A C 1
ATOM 1469 O O . ILE A 1 186 ? -13.403 6.869 17.302 1.00 86.94 186 ILE A O 1
ATOM 1473 N N . ASP A 1 187 ? -11.959 7.187 15.595 1.00 86.06 187 ASP A N 1
ATOM 1474 C CA . ASP A 1 187 ? -12.954 7.252 14.519 1.00 86.06 187 ASP A CA 1
ATOM 1475 C C . ASP A 1 187 ? -13.367 5.862 14.004 1.00 86.06 187 ASP A C 1
ATOM 1477 O O . ASP A 1 187 ? -14.232 5.736 13.136 1.00 86.06 187 ASP A O 1
ATOM 1481 N N . ALA A 1 188 ? -12.761 4.793 14.530 1.00 89.25 188 ALA A N 1
ATOM 1482 C CA . ALA A 1 188 ? -13.076 3.437 14.119 1.00 89.25 188 ALA A CA 1
ATOM 1483 C C . ALA A 1 188 ? -14.322 2.887 14.835 1.00 89.25 188 ALA A C 1
ATOM 1485 O O . ALA A 1 188 ? -14.551 3.198 16.015 1.00 89.25 188 ALA A O 1
ATOM 1486 N N . PRO A 1 189 ? -15.096 2.008 14.168 1.00 90.75 189 PRO A N 1
ATOM 1487 C CA . PRO A 1 189 ? -16.219 1.325 14.792 1.00 90.75 189 PRO A CA 1
ATOM 1488 C C . PRO A 1 189 ? -15.804 0.536 16.038 1.00 90.75 189 PRO A C 1
ATOM 1490 O O . PRO A 1 189 ? -14.738 -0.084 16.067 1.00 90.75 189 PRO A O 1
ATOM 1493 N N . VAL A 1 190 ? -16.667 0.540 17.050 1.00 91.25 190 VAL A N 1
ATOM 1494 C CA . VAL A 1 190 ? -16.499 -0.228 18.289 1.00 91.25 190 VAL A CA 1
ATOM 1495 C C . VAL A 1 190 ? -17.205 -1.567 18.166 1.00 91.25 190 VAL A C 1
ATOM 1497 O O . VAL A 1 190 ? -18.325 -1.638 17.657 1.00 91.25 190 VAL A O 1
ATOM 1500 N N . VAL A 1 191 ? -16.565 -2.611 18.680 1.00 93.12 191 VAL A N 1
ATOM 1501 C CA . VAL A 1 191 ? -17.146 -3.938 18.891 1.00 93.12 191 VAL A CA 1
ATOM 1502 C C . VAL A 1 191 ? -16.893 -4.376 20.323 1.00 93.12 191 VAL A C 1
ATOM 1504 O O . VAL A 1 191 ? -15.817 -4.137 20.869 1.00 93.12 191 VAL A O 1
ATOM 1507 N N . THR A 1 192 ? -17.861 -5.047 20.932 1.00 90.69 192 THR A N 1
ATOM 1508 C CA . THR A 1 192 ? -17.704 -5.612 22.275 1.00 90.69 192 THR A CA 1
ATOM 1509 C C . THR A 1 192 ? -17.527 -7.118 22.158 1.00 90.69 192 THR A C 1
ATOM 1511 O O . THR A 1 192 ? -18.383 -7.804 21.602 1.00 90.69 192 THR A O 1
ATOM 1514 N N . LEU A 1 193 ? -16.412 -7.646 22.662 1.00 88.75 193 LEU A N 1
ATOM 1515 C CA . LEU A 1 193 ? -16.070 -9.063 22.533 1.00 88.75 193 LEU A CA 1
ATOM 1516 C C . LEU A 1 193 ? -15.608 -9.647 23.860 1.00 88.75 193 LEU A C 1
ATOM 1518 O O . LEU A 1 193 ? -14.932 -8.986 24.646 1.00 88.75 193 LEU A O 1
ATOM 1522 N N . LYS A 1 194 ? -15.923 -10.925 24.073 1.00 86.06 194 LYS A N 1
ATOM 1523 C CA . LYS A 1 194 ? -15.344 -11.721 25.156 1.00 86.06 194 LYS A CA 1
ATOM 1524 C C . LYS A 1 194 ? -14.115 -12.452 24.634 1.00 86.06 194 LYS A C 1
ATOM 1526 O O . LYS A 1 194 ? -14.209 -13.228 23.683 1.00 86.06 194 LYS A O 1
ATOM 1531 N N . LEU A 1 195 ? -12.961 -12.179 25.232 1.00 79.31 195 LEU A N 1
ATOM 1532 C CA . LEU A 1 195 ? -11.723 -12.879 24.901 1.00 79.31 195 LEU A CA 1
ATOM 1533 C C . LEU A 1 195 ? -11.750 -14.307 25.471 1.00 79.31 195 LEU A C 1
ATOM 1535 O O . LEU A 1 195 ? -12.305 -14.525 26.549 1.00 79.31 195 LEU A O 1
ATOM 1539 N N . PRO A 1 196 ? -11.119 -15.286 24.801 1.00 77.31 196 PRO A N 1
ATOM 1540 C CA . PRO A 1 196 ? -10.983 -16.628 25.354 1.00 77.31 196 PRO A CA 1
ATOM 1541 C C . PRO A 1 196 ? -10.205 -16.572 26.678 1.00 77.31 196 PRO A C 1
ATOM 1543 O O . PRO A 1 196 ? -9.055 -16.140 26.707 1.00 77.31 196 PRO A O 1
ATOM 1546 N N . GLY A 1 197 ? -10.850 -16.993 27.770 1.00 77.25 197 GLY A N 1
ATOM 1547 C CA . GLY A 1 197 ? -10.294 -16.938 29.129 1.00 77.25 197 GLY A CA 1
ATOM 1548 C C . GLY A 1 197 ? -10.673 -15.694 29.944 1.00 77.25 197 GLY A C 1
ATOM 1549 O O . GLY A 1 197 ? -10.208 -15.568 31.072 1.00 77.25 197 GLY A O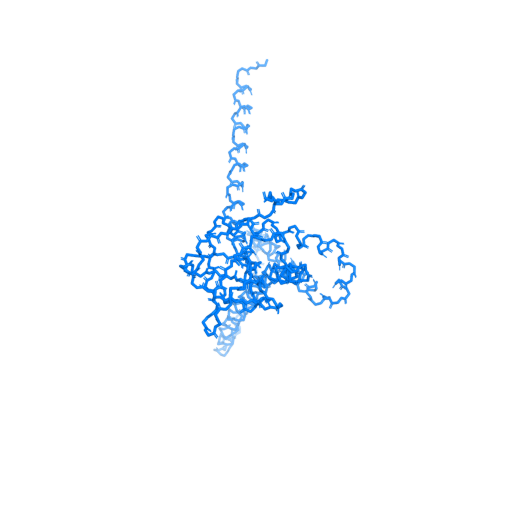 1
ATOM 1550 N N . SER A 1 198 ? -11.507 -14.799 29.404 1.00 77.31 198 SER A N 1
ATOM 1551 C CA . SER A 1 198 ? -12.083 -13.655 30.121 1.00 77.31 198 SER A CA 1
ATOM 1552 C C . SER A 1 198 ? -13.608 -13.706 30.061 1.00 77.31 198 SER A C 1
ATOM 1554 O O . SER A 1 198 ? -14.187 -13.766 28.976 1.00 77.31 198 SER A O 1
ATOM 1556 N N . ASP A 1 199 ? -14.264 -13.623 31.218 1.00 75.44 199 ASP A N 1
ATOM 1557 C CA . ASP A 1 199 ? -15.729 -13.542 31.291 1.00 75.44 199 ASP A CA 1
ATOM 1558 C C . ASP A 1 199 ? -16.260 -12.132 30.990 1.00 75.44 199 ASP A C 1
ATOM 1560 O O . ASP A 1 199 ? -17.437 -11.964 30.631 1.00 75.44 199 ASP A O 1
ATOM 1564 N N . GLU A 1 200 ? -15.381 -11.130 31.081 1.00 82.62 200 GLU A N 1
ATOM 1565 C CA . GLU A 1 200 ? -15.687 -9.730 30.819 1.00 82.62 200 GLU A CA 1
ATOM 1566 C C . GLU A 1 200 ? -15.655 -9.417 29.322 1.00 82.62 200 GLU A C 1
ATOM 1568 O O . GLU A 1 200 ? -14.731 -9.791 28.589 1.00 82.62 200 GLU A O 1
ATOM 1573 N N . ALA A 1 201 ? -16.689 -8.705 28.874 1.00 83.06 201 ALA A N 1
ATOM 1574 C CA . ALA A 1 201 ? -16.761 -8.170 27.528 1.00 83.06 201 ALA A CA 1
ATOM 1575 C C . ALA A 1 201 ? -15.902 -6.901 27.462 1.00 83.06 201 ALA A C 1
ATOM 1577 O O . ALA A 1 201 ? -16.142 -5.944 28.191 1.00 83.06 201 ALA A O 1
ATOM 1578 N N . THR A 1 202 ? -14.887 -6.911 26.604 1.00 86.62 202 THR A N 1
ATOM 1579 C CA . THR A 1 202 ? -13.991 -5.771 26.386 1.00 86.62 202 THR A CA 1
ATOM 1580 C C . THR A 1 202 ? -14.383 -5.056 25.098 1.00 86.62 202 THR A C 1
ATOM 1582 O O . THR A 1 202 ? -14.774 -5.696 24.117 1.00 86.62 202 THR A O 1
ATOM 1585 N N . GLU A 1 203 ? -14.281 -3.730 25.090 1.00 90.56 203 GLU A N 1
ATOM 1586 C CA . GLU A 1 203 ? -14.452 -2.931 23.880 1.00 90.56 203 GLU A CA 1
ATOM 1587 C C . GLU A 1 203 ? -13.177 -2.935 23.037 1.00 90.56 203 GLU A C 1
ATOM 1589 O O . GLU A 1 203 ? -12.070 -2.710 23.528 1.00 90.56 203 GLU A O 1
ATOM 1594 N N . PHE A 1 204 ? -13.348 -3.156 21.740 1.00 92.88 204 PHE A N 1
ATOM 1595 C CA . PHE A 1 204 ? -12.292 -3.100 20.746 1.00 92.88 204 PHE A CA 1
ATOM 1596 C C . PHE A 1 204 ? -12.687 -2.160 19.616 1.00 92.88 204 PHE A C 1
ATOM 1598 O O . PHE A 1 204 ? -13.858 -2.045 19.262 1.00 92.88 204 PHE A O 1
ATOM 1605 N N . ARG A 1 205 ? -11.693 -1.527 19.000 1.00 93.25 205 ARG A N 1
ATOM 1606 C CA . ARG A 1 205 ? -11.861 -0.729 17.783 1.00 93.25 205 ARG A CA 1
ATOM 1607 C C . ARG A 1 205 ? -11.513 -1.571 16.564 1.00 93.25 205 ARG A C 1
ATOM 1609 O O . ARG A 1 205 ? -10.479 -2.234 16.564 1.00 93.25 205 ARG A O 1
ATOM 1616 N N . ILE A 1 206 ? -12.346 -1.561 15.528 1.00 93.50 206 ILE A N 1
ATOM 1617 C CA . ILE A 1 206 ? -12.047 -2.287 14.287 1.00 93.50 206 ILE A CA 1
ATOM 1618 C C . ILE A 1 206 ? -10.953 -1.550 13.516 1.00 93.50 206 ILE A C 1
ATOM 1620 O O . ILE A 1 206 ? -11.135 -0.411 13.110 1.00 93.50 206 ILE A O 1
ATOM 1624 N N . ILE A 1 207 ? -9.838 -2.228 13.258 1.00 93.56 207 ILE A N 1
ATOM 1625 C CA . ILE A 1 207 ? -8.793 -1.740 12.351 1.00 93.56 207 ILE A CA 1
ATOM 1626 C C . ILE A 1 207 ? -9.217 -2.047 10.913 1.00 93.56 207 ILE A C 1
ATOM 1628 O O . ILE A 1 207 ? -9.288 -1.163 10.067 1.00 93.56 207 ILE A O 1
ATOM 1632 N N . GLN A 1 208 ? -9.490 -3.325 10.643 1.00 91.62 208 GLN A N 1
ATOM 1633 C CA . GLN A 1 208 ? -9.883 -3.819 9.328 1.00 91.62 208 GLN A CA 1
ATOM 1634 C C . GLN A 1 208 ? -10.499 -5.210 9.447 1.00 91.62 208 GLN A C 1
ATOM 1636 O O . GLN A 1 208 ? -10.046 -6.018 10.254 1.00 91.62 208 GLN A O 1
ATOM 1641 N N . CYS A 1 209 ? -11.474 -5.521 8.600 1.00 91.25 209 CYS A N 1
ATOM 1642 C CA . CYS A 1 209 ? -11.988 -6.875 8.432 1.00 91.25 209 CYS A 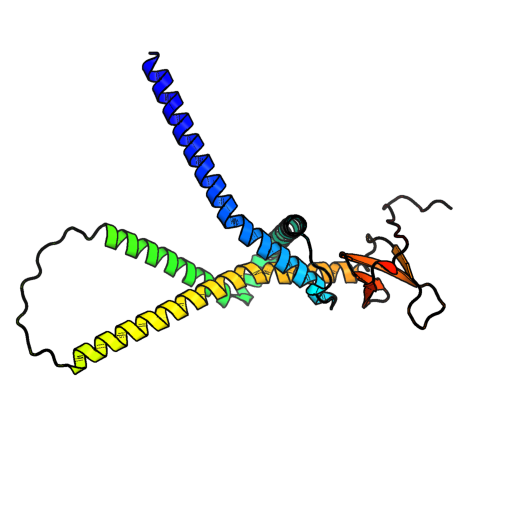CA 1
ATOM 1643 C C . CYS A 1 209 ? -11.746 -7.360 7.001 1.00 91.25 209 CYS A C 1
ATOM 1645 O O . CYS A 1 209 ? -11.921 -6.604 6.051 1.00 91.25 209 CYS A O 1
ATOM 1647 N N . ALA A 1 210 ? -11.351 -8.622 6.875 1.00 90.81 210 ALA A N 1
ATOM 1648 C CA . ALA A 1 210 ? -11.334 -9.387 5.632 1.00 90.81 210 ALA A CA 1
ATOM 1649 C C . ALA A 1 210 ? -12.309 -10.569 5.758 1.00 90.81 210 ALA A C 1
ATOM 1651 O O . ALA A 1 210 ? -12.952 -10.722 6.791 1.00 90.81 210 ALA A O 1
ATOM 1652 N N . ASP A 1 211 ? -12.392 -11.443 4.754 1.00 88.56 211 ASP A N 1
ATOM 1653 C CA . ASP A 1 211 ? -13.401 -12.517 4.706 1.00 88.56 211 ASP A CA 1
ATOM 1654 C C . ASP A 1 211 ? -13.387 -13.467 5.916 1.00 88.56 211 ASP A C 1
ATOM 1656 O O . ASP A 1 211 ? -14.416 -14.025 6.294 1.00 88.56 211 ASP A O 1
ATOM 1660 N N . LYS A 1 212 ? -12.209 -13.697 6.512 1.00 91.69 212 LYS A N 1
ATOM 1661 C CA . LYS A 1 212 ? -12.022 -14.683 7.593 1.00 91.69 212 LYS A CA 1
ATOM 1662 C C . LYS A 1 212 ? -11.702 -14.061 8.943 1.00 91.69 212 LYS A C 1
ATOM 1664 O O . LYS A 1 212 ? -12.090 -14.618 9.970 1.00 91.69 212 LYS A O 1
ATOM 1669 N N . PHE A 1 213 ? -10.992 -12.937 8.951 1.00 93.94 213 PHE A N 1
ATOM 1670 C CA . PHE A 1 213 ? -10.457 -12.336 10.167 1.00 93.94 213 PHE A CA 1
ATOM 1671 C C . PHE A 1 213 ? -10.734 -10.838 10.234 1.00 93.94 213 PHE A C 1
ATOM 1673 O O . PHE A 1 213 ? -10.723 -10.144 9.220 1.00 93.94 213 PHE A O 1
ATOM 1680 N N . CYS A 1 214 ? -10.914 -10.344 11.455 1.00 93.88 214 CYS A N 1
ATOM 1681 C CA . CYS A 1 214 ? -10.916 -8.928 11.785 1.00 93.88 214 CYS A CA 1
ATOM 1682 C C . CYS A 1 214 ? -9.709 -8.600 12.667 1.00 93.88 214 CYS A C 1
ATOM 1684 O O . CYS A 1 214 ? -9.434 -9.276 13.662 1.00 93.88 214 CYS A O 1
ATOM 1686 N N . GLY A 1 215 ? -8.990 -7.552 12.281 1.00 94.44 215 GLY A N 1
ATOM 1687 C CA . GLY A 1 215 ? -7.975 -6.891 13.074 1.00 94.44 215 GLY A CA 1
ATOM 1688 C C . GLY A 1 215 ? -8.653 -5.880 13.986 1.00 94.44 215 GLY A C 1
ATOM 1689 O O . GLY A 1 215 ? -9.405 -5.021 13.526 1.00 94.44 215 GLY A O 1
ATOM 1690 N N . LEU A 1 216 ? -8.390 -5.990 15.277 1.00 94.50 216 LEU A N 1
ATOM 1691 C CA . LEU A 1 216 ? -8.988 -5.184 16.329 1.00 94.50 216 LEU A CA 1
ATOM 1692 C C . LEU A 1 216 ? -7.906 -4.497 17.148 1.00 94.50 216 LEU A C 1
ATOM 1694 O O . LEU A 1 216 ? -6.831 -5.055 17.336 1.00 94.50 216 LEU A O 1
ATOM 1698 N N . PHE A 1 217 ? -8.190 -3.316 17.676 1.00 93.88 217 PHE A N 1
ATOM 1699 C CA . PHE A 1 217 ? -7.281 -2.561 18.524 1.00 93.88 217 PHE A CA 1
ATOM 1700 C C . PHE A 1 217 ? -7.886 -2.343 19.909 1.00 93.88 217 PHE A C 1
ATOM 1702 O O . PHE A 1 217 ? -9.001 -1.838 20.032 1.00 93.88 217 PHE A O 1
ATOM 1709 N N . ALA A 1 218 ? -7.133 -2.695 20.948 1.00 91.44 218 ALA A N 1
ATOM 1710 C CA . ALA A 1 218 ? -7.438 -2.350 22.333 1.00 91.44 218 ALA A CA 1
ATOM 1711 C C . ALA A 1 218 ? -6.144 -2.318 23.153 1.00 91.44 218 ALA A C 1
ATOM 1713 O O . ALA A 1 218 ? -5.201 -3.055 22.869 1.00 91.44 218 ALA A O 1
ATOM 1714 N N . ASN A 1 219 ? -6.089 -1.470 24.184 1.00 87.12 219 ASN A N 1
ATOM 1715 C CA . ASN A 1 219 ? -4.984 -1.437 25.153 1.00 87.12 219 ASN A CA 1
ATOM 1716 C C . ASN A 1 219 ? -3.579 -1.342 24.516 1.00 87.12 219 ASN A C 1
ATOM 1718 O O . ASN A 1 219 ? -2.625 -1.969 24.979 1.00 87.12 219 ASN A O 1
ATOM 1722 N N . GLY A 1 220 ? -3.448 -0.587 23.419 1.00 86.81 220 GLY A N 1
ATOM 1723 C CA . GLY A 1 220 ? -2.173 -0.407 22.716 1.00 86.81 220 GLY A CA 1
ATOM 1724 C C . GLY A 1 220 ? -1.702 -1.622 21.912 1.00 86.81 220 GLY A C 1
ATOM 1725 O O . GLY A 1 220 ? -0.542 -1.660 21.500 1.00 86.81 220 GLY A O 1
ATOM 1726 N N . ARG A 1 221 ? -2.559 -2.627 21.697 1.00 90.25 221 ARG A N 1
ATOM 1727 C CA . ARG A 1 221 ? -2.233 -3.855 20.965 1.00 90.25 221 ARG A CA 1
ATOM 1728 C C . ARG A 1 221 ? -3.250 -4.132 19.866 1.00 90.25 221 ARG A C 1
ATOM 1730 O O . ARG A 1 221 ? -4.440 -3.859 20.013 1.00 90.25 221 ARG A O 1
ATOM 1737 N N . ALA A 1 222 ? -2.755 -4.705 18.773 1.00 93.50 222 ALA A N 1
ATOM 1738 C CA . ALA A 1 222 ? -3.593 -5.266 17.729 1.00 93.50 222 ALA A CA 1
ATOM 1739 C C . ALA A 1 222 ? -3.884 -6.744 18.033 1.00 93.50 222 ALA A C 1
ATOM 1741 O O . ALA A 1 222 ? -2.991 -7.504 18.413 1.00 93.50 222 ALA A O 1
ATOM 1742 N N . HIS A 1 223 ? -5.134 -7.145 17.852 1.00 92.25 223 HIS A N 1
ATOM 1743 C CA . HIS A 1 223 ? -5.645 -8.493 18.030 1.00 92.25 223 HIS A CA 1
ATOM 1744 C C . HIS A 1 223 ? -6.234 -8.970 16.708 1.00 92.25 223 HIS A C 1
ATOM 1746 O O . HIS A 1 223 ? -6.823 -8.188 15.971 1.00 92.25 223 HIS A O 1
ATOM 1752 N N . THR A 1 224 ? -6.088 -10.255 16.404 1.00 93.62 224 THR A N 1
ATOM 1753 C CA . THR A 1 224 ? -6.754 -10.876 15.255 1.00 93.62 224 THR A CA 1
ATOM 1754 C C . THR A 1 224 ? -7.799 -11.842 15.776 1.00 93.62 224 THR A C 1
ATOM 1756 O O . THR A 1 224 ? -7.475 -12.734 16.560 1.00 93.62 224 THR A O 1
ATOM 1759 N N . VAL A 1 225 ? -9.045 -11.659 15.355 1.00 92.50 225 VAL A N 1
ATOM 1760 C CA . VAL A 1 225 ? -10.168 -12.529 15.718 1.00 92.50 225 VAL A CA 1
ATOM 1761 C C . VAL A 1 225 ? -10.860 -13.036 14.456 1.00 92.50 225 VAL A C 1
ATOM 1763 O O . VAL A 1 225 ? -10.810 -12.359 13.428 1.00 92.50 225 VAL A O 1
ATOM 1766 N N . PRO A 1 226 ? -11.503 -14.214 14.482 1.00 92.19 226 PRO A N 1
ATOM 1767 C CA . PRO A 1 226 ? -12.333 -14.641 13.364 1.00 92.19 226 PRO A CA 1
ATOM 1768 C C . PRO A 1 226 ? -13.523 -13.689 13.190 1.00 92.19 226 PRO A C 1
ATOM 1770 O O . PRO A 1 226 ? -14.094 -13.225 14.176 1.00 92.19 226 PRO A O 1
ATOM 1773 N N . VAL A 1 227 ? -13.934 -13.437 11.945 1.00 91.19 227 VAL A N 1
ATOM 1774 C CA . VAL A 1 227 ? -15.088 -12.565 11.631 1.00 91.19 227 VAL A CA 1
ATOM 1775 C C . VAL A 1 227 ? -16.353 -13.024 12.349 1.00 91.19 227 VAL A C 1
ATOM 1777 O O . VAL A 1 227 ? -17.113 -12.198 12.834 1.00 91.19 227 VAL A O 1
ATOM 1780 N N . SER A 1 228 ? -16.546 -14.336 12.506 1.00 90.75 228 SER A N 1
ATOM 1781 C CA . SER A 1 228 ? -17.702 -14.910 13.205 1.00 90.75 228 SER A CA 1
ATOM 1782 C C . SER A 1 228 ? -17.801 -14.528 14.685 1.00 90.75 228 SER A C 1
ATOM 1784 O O . SER A 1 228 ? -18.857 -14.714 15.281 1.00 90.75 228 SER A O 1
ATOM 1786 N N . ALA A 1 229 ? -16.718 -14.040 15.300 1.00 89.06 229 ALA A N 1
ATOM 1787 C CA . ALA A 1 229 ? -16.758 -13.526 16.666 1.00 89.06 229 ALA A CA 1
ATOM 1788 C C . ALA A 1 229 ? -17.359 -12.112 16.733 1.00 89.06 229 ALA A C 1
ATOM 1790 O O . ALA A 1 229 ? -17.874 -11.724 17.777 1.00 89.06 229 ALA A O 1
ATOM 1791 N N . VAL A 1 230 ? -17.315 -11.352 15.635 1.00 88.75 230 VAL A N 1
ATOM 1792 C CA . VAL A 1 230 ? -17.854 -9.993 15.553 1.00 88.75 230 VAL A CA 1
ATOM 1793 C C . VAL A 1 230 ? -19.330 -10.063 15.175 1.00 88.75 230 VAL A C 1
ATOM 1795 O O . VAL A 1 230 ? -19.680 -10.357 14.037 1.00 88.75 230 VAL A O 1
ATOM 1798 N N . THR A 1 231 ? -20.209 -9.805 16.142 1.00 85.56 231 THR A N 1
ATOM 1799 C CA . THR A 1 231 ? -21.667 -9.898 15.949 1.00 85.56 231 THR A CA 1
ATOM 1800 C C . THR A 1 231 ? -22.280 -8.602 15.425 1.00 85.56 231 THR A C 1
ATOM 1802 O O . THR A 1 231 ? -23.166 -8.638 14.575 1.00 85.56 231 THR A O 1
ATOM 1805 N N . TRP A 1 232 ? -21.804 -7.456 15.907 1.00 86.69 232 TRP A N 1
ATOM 1806 C CA . TRP A 1 232 ? -22.207 -6.126 15.459 1.00 86.69 232 TRP A CA 1
ATOM 1807 C C . TRP A 1 232 ? -21.080 -5.126 15.723 1.00 86.69 232 TRP A C 1
ATOM 1809 O O . TRP A 1 232 ? -20.220 -5.365 16.571 1.00 86.69 232 TRP A O 1
ATOM 1819 N N . ALA A 1 233 ? -21.091 -4.011 14.994 1.00 88.25 233 ALA A N 1
ATOM 1820 C CA . ALA A 1 233 ? -20.160 -2.904 15.173 1.00 88.25 233 ALA A CA 1
ATOM 1821 C C . ALA A 1 233 ? -20.920 -1.577 15.135 1.00 88.25 233 ALA A C 1
ATOM 1823 O O . ALA A 1 233 ? -21.815 -1.406 14.307 1.00 88.25 233 ALA A O 1
ATOM 1824 N N . VAL A 1 234 ? -20.560 -0.636 16.007 1.00 87.31 234 VAL A N 1
ATOM 1825 C CA . VAL A 1 234 ? -21.155 0.709 16.028 1.00 87.31 234 VAL A CA 1
ATOM 1826 C C . VAL A 1 234 ? -20.118 1.743 15.636 1.00 87.31 234 VAL A C 1
ATOM 1828 O O . VAL A 1 234 ? -19.058 1.850 16.247 1.00 87.31 234 VAL A O 1
ATOM 1831 N N . SER A 1 235 ? -20.448 2.529 14.613 1.00 85.00 235 SER A N 1
ATOM 1832 C CA . SER A 1 235 ? -19.696 3.723 14.245 1.00 85.00 235 SER A CA 1
ATOM 1833 C C . SER A 1 235 ? -20.299 4.923 14.970 1.00 85.00 235 SER A C 1
ATOM 1835 O O . SER A 1 235 ? -21.477 5.236 14.799 1.00 85.00 235 SER A O 1
ATOM 1837 N N . GLY A 1 236 ? -19.499 5.570 15.815 1.00 76.38 236 GLY A N 1
ATOM 1838 C CA . GLY A 1 236 ? -19.885 6.834 16.432 1.00 76.38 236 GLY A CA 1
ATOM 1839 C C . GLY A 1 236 ? -19.766 7.962 15.412 1.00 76.38 236 GLY A C 1
ATOM 1840 O O . GLY A 1 236 ? -18.703 8.152 14.827 1.00 76.38 236 GLY A O 1
ATOM 1841 N N . ILE A 1 237 ? -20.841 8.721 15.202 1.00 77.75 237 ILE A N 1
ATOM 1842 C CA . ILE A 1 237 ? -20.800 9.907 14.343 1.00 77.75 237 ILE A CA 1
ATOM 1843 C C . ILE A 1 237 ? -20.281 11.077 15.179 1.00 77.75 237 ILE A C 1
ATOM 1845 O O . ILE A 1 237 ? -20.885 11.447 16.188 1.00 77.75 237 ILE A O 1
ATOM 1849 N N . ALA A 1 238 ? -19.166 11.674 14.759 1.00 68.00 238 ALA A N 1
ATOM 1850 C CA . ALA A 1 238 ? -18.596 12.833 15.435 1.00 68.00 238 ALA A CA 1
ATOM 1851 C C . ALA A 1 238 ? -19.637 13.964 15.560 1.00 68.00 238 ALA A C 1
ATOM 1853 O O . ALA A 1 238 ? -20.246 14.381 14.576 1.00 68.00 238 ALA A O 1
ATOM 1854 N N . GLY A 1 239 ? -19.845 14.455 16.784 1.00 67.62 239 GLY A N 1
ATOM 1855 C CA . GLY A 1 239 ? -20.815 15.516 17.085 1.00 67.62 239 GLY A CA 1
ATOM 1856 C C . GLY A 1 239 ? -22.242 15.040 17.381 1.00 67.62 239 GLY A C 1
ATOM 1857 O O . GLY A 1 239 ? -23.059 15.852 17.810 1.00 67.62 239 GLY A O 1
ATOM 1858 N N . VAL A 1 240 ? -22.542 13.746 17.234 1.00 70.81 240 VAL A N 1
ATOM 1859 C CA . VAL A 1 240 ? -23.825 13.156 17.638 1.00 70.81 240 VAL A CA 1
ATOM 1860 C C . VAL A 1 240 ? -23.604 12.380 18.932 1.00 70.81 240 VAL A C 1
ATOM 1862 O O . VAL A 1 240 ? -22.881 11.385 18.953 1.00 70.81 240 VAL A O 1
ATOM 1865 N N . LYS A 1 241 ? -24.198 12.845 20.038 1.00 58.59 241 LYS A N 1
ATOM 1866 C CA . LYS A 1 241 ? -24.191 12.068 21.283 1.00 58.59 241 LYS A CA 1
ATOM 1867 C C . LYS A 1 241 ? -24.991 10.779 21.053 1.00 58.59 241 LYS A C 1
ATOM 1869 O O . LYS A 1 241 ? -26.072 10.868 20.469 1.00 58.59 241 LYS A O 1
ATOM 1874 N N . PRO A 1 242 ? -24.491 9.608 21.483 1.00 58.00 242 PRO A N 1
ATOM 1875 C CA . PRO A 1 242 ? -25.302 8.400 21.473 1.00 58.00 242 PRO A CA 1
ATOM 1876 C C . PRO A 1 242 ? -26.557 8.670 22.308 1.00 58.00 242 PRO A C 1
ATOM 1878 O O . PRO A 1 242 ? -26.457 9.244 23.392 1.00 58.00 242 PRO A O 1
ATOM 1881 N N . GLY A 1 243 ? -27.725 8.356 21.744 1.00 58.22 243 GLY A N 1
ATOM 1882 C CA . GLY A 1 243 ? -28.997 8.509 22.440 1.00 58.22 243 GLY A CA 1
ATOM 1883 C C . GLY A 1 243 ? -28.980 7.683 23.722 1.00 58.22 243 GLY A C 1
ATOM 1884 O O . GLY A 1 243 ? -28.644 6.500 23.671 1.00 58.22 243 GLY A O 1
ATOM 1885 N N . GLU A 1 244 ? -29.272 8.354 24.836 1.00 38.59 244 GLU A N 1
ATOM 1886 C CA . GLU A 1 244 ? -29.634 7.737 26.117 1.00 38.59 244 GLU A CA 1
ATOM 1887 C C . GLU A 1 244 ? -30.864 6.832 25.971 1.00 38.59 244 GLU A C 1
ATOM 1889 O O . GLU A 1 244 ? -31.768 7.179 25.170 1.00 38.59 244 GLU A O 1
#

pLDDT: mean 76.07, std 14.65, range [38.59, 94.62]

Secondary structure (DSSP, 8-state):
--HHHHHHHHHHHHHHHHHHHHHHHHHHHHHHHHHHHHHHHHHHHHHHHTT--GGGSPPPHHHHHHHHHHHHHHHHHHHHHHHHHHHTT-HHHHHHHHHHHHHHHHHHHHHHHHHH-S--------------HHHHHHHHHHHHHHHHHHHHHHHHHHHHHHHHHHHHHHHHHHHHHHHHHHHTTTTSPEEEEEPTT--SEEEEEEEEE-SSEEEEEETTEEEEEEGGG----BPPPTT-PPP-

Foldseek 3Di:
DDPVVVVVVVVVVVVVVVVVVVVVVVVCVVCLVLLQLLLLLLQCLQCVLQVHDVVQPDDDSVVSNVSSVLLVVLLVVCCVVCVVVVCVVPVVVVVLVVVLVVVVVVVVVVVVVVVVPPDDDDDDDDDDDDDDPVVVVVVVVVCVVCVVVVVVVVVVNVVVVSCVSRVSSSNSSSVVSVVCLVVQVPQFWWFWFADVVGPHTDIWGFPDDDPFWTWTDDPSHIDIDGPVRGPDTDGDDPPDDPDD

Organism: Pseudomonas fluorescens (NCBI:txid294)

Radius of gyration: 29.3 Å; chains: 1; bounding box: 78×47×81 Å